Protein AF-A0A377UVD9-F1 (afdb_monomer_lite)

Sequence (196 aa):
MKTIKGPGIFLAQFIGPQAPFNTLAGIAQWAAGLGYKALQIPCNHPAIFDVERAAASQTYCDEVSGILAEHGLVISELSTHLEGQLVAVHPAYDAAFDAFAPAALHGDPQARQRWAVEKVRQAAVASGRLGLQAHATFSGRWHGPFFIRGRRTISRFWMRPLPSWPGAGGRCWTSSTSRGSMSAMRSTPAKTCTMA

pLDDT: mean 76.39, std 27.61, range [25.5, 98.31]

Radius of gyration: 23.47 Å; chains: 1; bounding box: 56×73×45 Å

InterPro domains:
  IPR036237 Xylose isomerase-like superfamily [SSF51658] (5-146)

Secondary structure (DSSP, 8-state):
-------EEEGGGT--SSTTTTSHHHHHHHHHHTT--EEEEETT-TTT--HHHHHH-HHHHHHHHHHHHTTT-EEEEEEEHHHHHTTT--GGGHHHHHTTS-GGGTT-HHHHHHHHHHHHHHHHHHHHHTT-S-EEE--------S---S---------PPPPP--------------------------------

Foldseek 3Di:
DCPDPFDEDELPVQADDDPPRQEQLRVLLVCLVVVGAEYAAECPRVSHPPLQCLLVDLVSLVVSQVSNVVSNHGYAAYEHALLLQLQDEDPVCLQVSQVSADPVCRPPSVVSNVVSVVSVVSRVSSCVSNVHQDYHYDNHDDDDDPDPPDDDDDDDDGDDDDDDDDDDDDDDDDDDDDDDDDDDDDDDDDDDDDDD

Organism: Klebsiella pneumoniae (NCBI:txid573)

Structure (mmCIF, N/CA/C/O backbone):
data_AF-A0A377UVD9-F1
#
_entry.id   AF-A0A377UVD9-F1
#
loop_
_atom_site.group_PDB
_atom_site.id
_atom_site.type_symbol
_atom_site.label_atom_id
_atom_site.label_alt_id
_atom_site.label_comp_id
_atom_site.label_asym_id
_atom_site.label_entity_id
_atom_site.label_seq_id
_atom_site.pdbx_PDB_ins_code
_atom_site.Cartn_x
_atom_site.Cartn_y
_atom_site.Cartn_z
_atom_site.occupancy
_atom_site.B_iso_or_equiv
_atom_site.auth_seq_id
_atom_site.auth_comp_id
_atom_site.auth_asym_id
_atom_site.auth_atom_id
_atom_site.pdbx_PDB_model_num
ATOM 1 N N . MET A 1 1 ? 2.810 16.922 26.633 1.00 41.03 1 MET A N 1
ATOM 2 C CA . MET A 1 1 ? 2.399 16.536 25.264 1.00 41.03 1 MET A CA 1
ATOM 3 C C . MET A 1 1 ? 2.330 15.019 25.191 1.00 41.03 1 MET A C 1
ATOM 5 O O . MET A 1 1 ? 3.339 14.381 25.456 1.00 41.03 1 MET A O 1
ATOM 9 N N . LYS A 1 2 ? 1.167 14.430 24.884 1.00 45.56 2 LYS A N 1
ATOM 10 C CA . LYS A 1 2 ? 1.080 13.004 24.532 1.00 45.56 2 LYS A CA 1
ATOM 11 C C . LYS A 1 2 ? 1.349 12.884 23.029 1.00 45.56 2 LYS A C 1
ATOM 13 O O . LYS A 1 2 ? 0.445 13.055 22.225 1.00 45.56 2 LYS A O 1
ATOM 18 N N . THR A 1 3 ? 2.610 12.689 22.652 1.00 67.44 3 THR A N 1
ATOM 19 C CA . THR A 1 3 ? 3.067 12.577 21.249 1.00 67.44 3 THR A CA 1
ATOM 20 C C . THR A 1 3 ? 2.796 11.203 20.628 1.00 67.44 3 THR A C 1
ATOM 22 O O . THR A 1 3 ? 2.967 11.031 19.425 1.00 67.44 3 THR A O 1
ATOM 25 N N . ILE A 1 4 ? 2.363 10.227 21.429 1.00 73.75 4 ILE A N 1
ATOM 26 C CA . ILE A 1 4 ? 2.060 8.864 20.988 1.00 73.75 4 ILE A CA 1
ATOM 27 C C . ILE A 1 4 ? 0.552 8.756 20.742 1.00 73.75 4 ILE A C 1
ATOM 29 O O . ILE A 1 4 ? -0.241 8.910 21.669 1.00 73.75 4 ILE A O 1
ATOM 33 N N . LYS A 1 5 ? 0.170 8.485 19.488 1.00 73.50 5 LYS A N 1
ATOM 34 C CA . LYS A 1 5 ? -1.229 8.344 19.034 1.00 73.50 5 LYS A CA 1
ATOM 35 C C . LYS A 1 5 ? -1.826 6.946 19.281 1.00 73.50 5 LYS A C 1
ATOM 37 O O . LYS A 1 5 ? -2.954 6.685 18.883 1.00 73.50 5 LYS A O 1
ATOM 42 N N . GLY A 1 6 ? -1.081 6.066 19.950 1.00 85.06 6 GLY A N 1
ATOM 43 C CA . GLY A 1 6 ? -1.444 4.671 20.205 1.00 85.06 6 GLY A CA 1
ATOM 44 C C . GLY A 1 6 ? -0.585 3.679 19.410 1.00 85.06 6 GLY A C 1
ATOM 45 O O . GLY A 1 6 ? 0.275 4.098 18.631 1.00 85.06 6 GLY A O 1
ATOM 46 N N . PRO A 1 7 ? -0.774 2.370 19.639 1.00 92.56 7 PRO A N 1
ATOM 47 C CA . PRO A 1 7 ? -0.039 1.322 18.940 1.00 92.56 7 PRO A CA 1
ATOM 48 C C . PRO A 1 7 ? -0.455 1.241 17.465 1.00 92.56 7 PRO A C 1
ATOM 50 O O . PRO A 1 7 ? -1.643 1.153 17.144 1.00 92.56 7 PRO A O 1
ATOM 53 N N . GLY A 1 8 ? 0.543 1.256 16.581 1.00 92.19 8 GLY A N 1
ATOM 54 C CA . GLY A 1 8 ? 0.390 1.013 15.149 1.00 92.19 8 GLY A CA 1
ATOM 55 C C . GLY A 1 8 ? 0.939 -0.358 14.752 1.00 92.19 8 GLY A C 1
ATOM 56 O O . GLY A 1 8 ? 1.842 -0.870 15.415 1.00 92.19 8 GLY A O 1
ATOM 57 N N . ILE A 1 9 ? 0.411 -0.938 13.676 1.00 95.25 9 ILE A N 1
ATOM 58 C CA . ILE A 1 9 ? 0.863 -2.226 13.130 1.00 95.25 9 ILE A CA 1
ATOM 59 C C . ILE A 1 9 ? 1.073 -2.142 11.619 1.00 95.25 9 ILE A C 1
ATOM 61 O O . ILE A 1 9 ? 0.300 -1.499 10.912 1.00 95.25 9 ILE A O 1
ATOM 65 N N . PHE A 1 10 ? 2.120 -2.803 11.122 1.00 95.44 10 PHE A N 1
ATOM 66 C CA . PHE A 1 10 ? 2.390 -2.925 9.693 1.00 95.44 10 PHE A CA 1
ATOM 67 C C . PHE A 1 10 ? 1.787 -4.210 9.130 1.00 95.44 10 PHE A C 1
ATOM 69 O O . PHE A 1 10 ? 2.172 -5.305 9.540 1.00 95.44 10 PHE A O 1
ATOM 76 N N . LEU A 1 11 ? 0.856 -4.078 8.182 1.00 95.38 11 LEU A N 1
ATOM 77 C CA . LEU A 1 11 ? 0.032 -5.205 7.742 1.00 95.38 11 LEU A CA 1
ATOM 78 C C . LEU A 1 11 ? 0.766 -6.227 6.871 1.00 95.38 11 LEU A C 1
ATOM 80 O O . LEU A 1 11 ? 0.368 -7.387 6.871 1.00 95.38 11 LEU A O 1
ATOM 84 N N . ALA A 1 12 ? 1.836 -5.851 6.160 1.00 92.81 12 ALA A N 1
ATOM 85 C CA . ALA A 1 12 ? 2.462 -6.744 5.173 1.00 92.81 12 ALA A CA 1
ATOM 86 C C . ALA A 1 12 ? 2.946 -8.082 5.756 1.00 92.81 12 ALA A C 1
ATOM 88 O O . ALA A 1 12 ? 2.986 -9.077 5.044 1.00 92.81 12 ALA A O 1
ATOM 89 N N . GLN A 1 13 ? 3.291 -8.120 7.046 1.00 92.62 13 GLN A N 1
ATOM 90 C CA . GLN A 1 13 ? 3.747 -9.341 7.722 1.00 92.62 13 GLN A CA 1
ATOM 91 C C . GLN A 1 13 ? 2.612 -10.328 8.023 1.00 92.62 13 GLN A C 1
ATOM 93 O O . GLN A 1 13 ? 2.878 -11.487 8.325 1.00 92.62 13 GLN A O 1
ATOM 98 N N . PHE A 1 14 ? 1.362 -9.865 7.971 1.00 95.06 14 PHE A N 1
ATOM 99 C CA . PHE A 1 14 ? 0.189 -10.635 8.373 1.00 95.06 14 PHE A CA 1
ATOM 100 C C . PHE A 1 14 ? -0.697 -11.020 7.196 1.00 95.06 14 PHE A C 1
ATOM 102 O O . PHE A 1 14 ? -1.471 -11.955 7.335 1.00 95.06 14 PHE A O 1
ATOM 109 N N . ILE A 1 15 ? -0.597 -10.329 6.055 1.00 95.75 15 ILE A N 1
ATOM 110 C CA . ILE A 1 15 ? -1.417 -10.611 4.871 1.00 95.75 15 ILE A CA 1
ATOM 111 C C . ILE A 1 15 ? -1.143 -12.033 4.372 1.00 95.75 15 ILE A C 1
ATOM 113 O O . ILE A 1 15 ? 0.000 -12.419 4.132 1.00 95.75 15 ILE A O 1
ATOM 117 N N . GLY A 1 16 ? -2.213 -12.800 4.177 1.00 94.38 16 GLY A N 1
ATOM 118 C CA . GLY A 1 16 ? -2.145 -14.189 3.741 1.00 94.38 16 GLY A CA 1
ATOM 119 C C . GLY A 1 16 ? -3.411 -14.630 3.005 1.00 94.38 16 GLY A C 1
ATOM 120 O O . GLY A 1 16 ? -4.378 -13.879 2.925 1.00 94.38 16 GLY A O 1
ATOM 121 N N . PRO A 1 17 ? -3.433 -15.853 2.450 1.00 93.69 17 PRO A N 1
ATOM 122 C CA . PRO A 1 17 ? -4.559 -16.331 1.644 1.00 93.69 17 PRO A CA 1
ATOM 123 C C . PRO A 1 17 ? -5.795 -16.724 2.470 1.00 93.69 17 PRO A C 1
ATOM 125 O O . PRO A 1 17 ? -6.889 -16.827 1.920 1.00 93.69 17 PRO A O 1
ATOM 128 N N . GLN A 1 18 ? -5.638 -16.953 3.776 1.00 94.81 18 GLN A N 1
ATOM 129 C CA . GLN A 1 18 ? -6.698 -17.444 4.659 1.00 94.81 18 GLN A CA 1
ATOM 130 C C . GLN A 1 18 ? -7.322 -16.317 5.481 1.00 94.81 18 GLN A C 1
ATOM 132 O O . GLN A 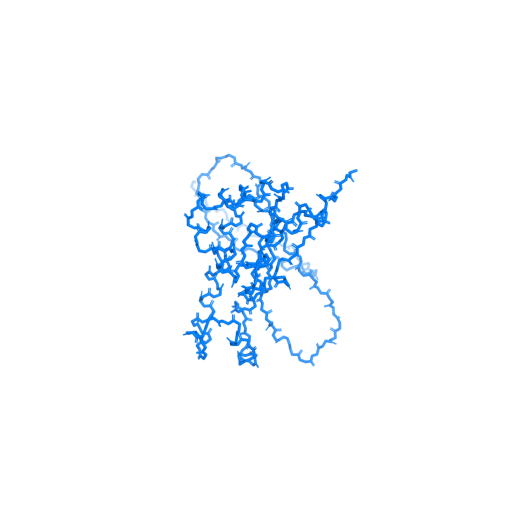1 18 ? -6.635 -15.376 5.877 1.00 94.81 18 GLN A O 1
ATOM 137 N N . ALA A 1 19 ? -8.613 -16.442 5.788 1.00 94.00 19 ALA A N 1
ATOM 138 C CA . ALA A 1 19 ? -9.284 -15.546 6.724 1.00 94.00 19 ALA A CA 1
ATOM 139 C C . ALA A 1 19 ? -8.663 -15.645 8.137 1.00 94.00 19 ALA A C 1
ATOM 141 O O . ALA A 1 19 ? -8.240 -16.731 8.537 1.00 94.00 19 ALA A O 1
ATOM 142 N N . PRO A 1 20 ? -8.606 -14.543 8.909 1.00 95.19 20 PRO A N 1
ATOM 143 C CA . PRO A 1 20 ? -9.078 -13.194 8.571 1.00 95.19 20 PRO A CA 1
ATOM 144 C C . PRO A 1 20 ? -8.068 -12.358 7.755 1.00 95.19 20 PRO A C 1
ATOM 146 O O . PRO A 1 20 ? -8.322 -11.192 7.472 1.00 95.19 20 PRO A O 1
ATOM 149 N N . PHE A 1 21 ? -6.930 -12.932 7.364 1.00 96.69 21 PHE A N 1
ATOM 150 C CA . PHE A 1 21 ? -5.769 -12.225 6.815 1.00 96.69 21 PHE A CA 1
ATOM 151 C C . PHE A 1 21 ? -5.802 -11.937 5.305 1.00 96.69 21 PHE A C 1
ATOM 153 O O . PHE A 1 21 ? -4.839 -11.417 4.740 1.00 96.69 21 PHE A O 1
ATOM 160 N N . ASN A 1 22 ? -6.902 -12.273 4.644 1.00 95.81 22 ASN A N 1
ATOM 161 C CA . ASN A 1 22 ? -7.085 -12.159 3.199 1.00 95.81 22 ASN A CA 1
ATOM 162 C C . ASN A 1 22 ? -7.984 -10.986 2.779 1.00 95.81 22 ASN A C 1
ATOM 164 O O . ASN A 1 22 ? -8.182 -10.769 1.587 1.00 95.81 22 ASN A O 1
ATOM 168 N N . THR A 1 23 ? -8.533 -10.233 3.736 1.00 96.81 23 THR A N 1
ATOM 169 C CA . THR A 1 23 ? -9.383 -9.060 3.484 1.00 96.81 23 THR A CA 1
ATOM 170 C C . THR A 1 23 ? -9.015 -7.914 4.422 1.00 96.81 23 THR A C 1
ATOM 172 O O . THR A 1 23 ? -8.528 -8.142 5.532 1.00 96.81 23 THR A O 1
ATOM 175 N N . LEU A 1 24 ? -9.274 -6.671 4.000 1.00 96.81 24 LEU A N 1
ATOM 176 C CA . LEU A 1 24 ? -9.028 -5.498 4.842 1.00 96.81 24 LEU A CA 1
ATOM 177 C C . LEU A 1 24 ? -9.874 -5.531 6.122 1.00 96.81 24 LEU A C 1
ATOM 179 O O . LEU A 1 24 ? -9.336 -5.322 7.205 1.00 96.81 24 LEU A O 1
ATOM 183 N N . ALA A 1 25 ? -11.170 -5.832 6.002 1.00 96.62 25 ALA A N 1
ATOM 184 C CA . ALA A 1 25 ? -12.085 -5.901 7.140 1.00 96.62 25 ALA A CA 1
ATOM 185 C C . ALA A 1 25 ? -11.673 -6.989 8.147 1.00 96.62 25 ALA A C 1
ATOM 187 O O . ALA A 1 25 ? -11.622 -6.730 9.346 1.00 96.62 25 ALA A O 1
ATOM 188 N N . GLY A 1 26 ? -11.289 -8.182 7.673 1.00 97.00 26 GLY A N 1
ATOM 189 C CA . GLY A 1 26 ? -10.828 -9.260 8.550 1.00 97.00 26 GLY A CA 1
ATOM 190 C C . GLY A 1 26 ? -9.566 -8.884 9.331 1.00 97.00 26 GLY A C 1
ATOM 191 O O . GLY A 1 26 ? -9.520 -9.038 10.554 1.00 97.00 26 GLY A O 1
ATOM 192 N N . ILE A 1 27 ? -8.557 -8.325 8.653 1.00 96.88 27 ILE A N 1
ATOM 193 C CA . ILE A 1 27 ? -7.333 -7.853 9.314 1.00 96.88 27 ILE A CA 1
ATOM 194 C C . ILE A 1 27 ? -7.630 -6.700 10.276 1.00 96.88 27 ILE A C 1
ATOM 196 O O . ILE A 1 27 ? -7.048 -6.652 11.359 1.00 96.88 27 ILE A O 1
ATOM 200 N N . ALA A 1 28 ? -8.528 -5.783 9.913 1.00 96.94 28 ALA A N 1
ATOM 201 C CA . ALA A 1 28 ? -8.922 -4.668 10.764 1.00 96.94 28 ALA A CA 1
ATOM 202 C C . ALA A 1 28 ? -9.597 -5.162 12.051 1.00 96.94 28 ALA A C 1
ATOM 204 O O . ALA A 1 28 ? -9.193 -4.767 13.145 1.00 96.94 28 ALA A O 1
ATOM 205 N N . GLN A 1 29 ? -10.543 -6.096 11.946 1.00 97.12 29 GLN A N 1
ATOM 206 C CA . GLN A 1 29 ? -11.176 -6.721 13.104 1.00 97.12 29 GLN A CA 1
ATOM 207 C C . GLN A 1 29 ? -10.142 -7.399 14.016 1.00 97.12 29 GLN A C 1
ATOM 209 O O . GLN A 1 29 ? -10.158 -7.200 15.232 1.00 97.12 29 GLN A O 1
ATOM 214 N N . TRP A 1 30 ? -9.220 -8.171 13.435 1.00 97.50 30 TRP A N 1
ATOM 215 C CA . TRP A 1 30 ? -8.144 -8.826 14.179 1.00 97.50 30 TRP A CA 1
ATOM 216 C C . TRP A 1 30 ? -7.238 -7.812 14.896 1.00 97.50 30 TRP A C 1
ATOM 218 O O . TRP A 1 30 ? -6.999 -7.935 16.098 1.00 97.50 30 TRP A O 1
ATOM 228 N N . ALA A 1 31 ? -6.779 -6.773 14.194 1.00 96.88 31 ALA A N 1
ATOM 229 C CA . ALA A 1 31 ? -5.901 -5.751 14.756 1.00 96.88 31 ALA A CA 1
ATOM 230 C C . ALA A 1 31 ? -6.590 -4.960 15.882 1.00 96.88 31 ALA A C 1
ATOM 232 O O . ALA A 1 31 ? -5.980 -4.698 16.923 1.00 96.88 31 ALA A O 1
ATOM 233 N N . ALA A 1 32 ? -7.870 -4.624 15.715 1.00 96.31 32 ALA A N 1
ATOM 234 C CA . ALA A 1 32 ? -8.662 -3.968 16.750 1.00 96.31 32 ALA A CA 1
ATOM 235 C C . ALA A 1 32 ? -8.829 -4.857 17.993 1.00 96.31 32 ALA A C 1
ATOM 237 O O . ALA A 1 32 ? -8.690 -4.363 19.113 1.00 96.31 32 ALA A O 1
ATOM 238 N N . GLY A 1 33 ? -9.036 -6.167 17.809 1.00 96.12 33 GLY A N 1
ATOM 239 C CA . GLY A 1 33 ? -9.104 -7.147 18.900 1.00 96.12 33 GLY A CA 1
ATOM 240 C C . GLY A 1 33 ? -7.819 -7.238 19.733 1.00 96.12 33 GLY A C 1
ATOM 241 O O . GLY A 1 33 ? -7.879 -7.522 20.926 1.00 96.12 33 GLY A O 1
ATOM 242 N N . LEU A 1 34 ? -6.665 -6.926 19.135 1.00 95.81 34 LEU A N 1
ATOM 243 C CA . LEU A 1 34 ? -5.370 -6.839 19.823 1.00 95.81 34 LEU A CA 1
ATOM 244 C C . LEU A 1 34 ? -5.091 -5.462 20.454 1.00 95.81 34 LEU A C 1
ATOM 246 O O . LEU A 1 34 ? -4.060 -5.272 21.097 1.00 95.81 34 LEU A O 1
ATOM 250 N N . GLY A 1 35 ? -5.991 -4.489 20.283 1.00 95.25 35 GLY A N 1
ATOM 251 C CA . GLY A 1 35 ? -5.864 -3.146 20.849 1.00 95.25 35 GLY A CA 1
ATOM 252 C C . GLY A 1 35 ? -5.072 -2.154 19.993 1.00 95.25 35 GLY A C 1
ATOM 253 O O . GLY A 1 35 ? -4.760 -1.061 20.480 1.00 95.25 35 GLY A O 1
ATOM 254 N N . TYR A 1 36 ? -4.769 -2.484 18.730 1.00 96.75 36 TYR A N 1
ATOM 255 C CA . TYR A 1 36 ? -4.171 -1.525 17.798 1.00 96.75 36 TYR A CA 1
ATOM 256 C C . TYR A 1 36 ? -5.107 -0.340 17.536 1.00 96.75 36 TYR A C 1
ATOM 258 O O . TYR A 1 36 ? -6.328 -0.443 17.656 1.00 96.75 36 TYR A O 1
ATOM 266 N N . LYS A 1 37 ? -4.518 0.817 17.215 1.00 95.56 37 LYS A N 1
ATOM 267 C CA . LYS A 1 37 ? -5.247 2.056 16.896 1.00 95.56 37 LYS A CA 1
ATOM 268 C C . LYS A 1 37 ? -4.980 2.562 15.490 1.00 95.56 37 LYS A C 1
ATOM 270 O O . LYS A 1 37 ? -5.798 3.309 14.963 1.00 95.56 37 LYS A O 1
ATOM 275 N N . ALA A 1 38 ? -3.873 2.153 14.876 1.00 95.44 38 ALA A N 1
ATOM 276 C CA . ALA A 1 38 ? -3.558 2.548 13.515 1.00 95.44 38 ALA A CA 1
ATOM 277 C C . ALA A 1 38 ? -2.918 1.423 12.699 1.00 95.44 38 ALA A C 1
ATOM 279 O O . ALA A 1 38 ? -2.193 0.588 13.242 1.00 95.44 38 ALA A O 1
ATOM 280 N N . LEU A 1 39 ? -3.165 1.430 11.391 1.00 96.44 39 LEU A N 1
ATOM 281 C CA . LEU A 1 39 ? -2.616 0.463 10.446 1.00 96.44 39 LEU A CA 1
ATOM 282 C C . LEU A 1 39 ? -1.704 1.167 9.433 1.00 96.44 39 LEU A C 1
ATOM 284 O O . LEU A 1 39 ? -2.108 2.149 8.809 1.00 96.44 39 LEU A O 1
ATOM 288 N N . GLN A 1 40 ? -0.499 0.632 9.238 1.00 96.44 40 GLN A N 1
ATOM 289 C CA . GLN A 1 40 ? 0.345 0.938 8.085 1.00 96.44 40 GLN A CA 1
ATOM 290 C C . GLN A 1 40 ? 0.010 -0.061 6.972 1.00 96.44 40 GLN A C 1
ATOM 292 O O . GLN A 1 40 ? 0.183 -1.272 7.148 1.00 96.44 40 GLN A O 1
ATOM 297 N N . ILE A 1 41 ? -0.481 0.447 5.839 1.00 97.12 41 ILE A N 1
ATOM 298 C CA . ILE A 1 41 ? -1.038 -0.372 4.753 1.00 97.12 41 ILE A CA 1
ATOM 299 C C . ILE A 1 41 ? -0.050 -0.449 3.579 1.00 97.12 41 ILE A C 1
ATOM 301 O O . ILE A 1 41 ? 0.337 0.592 3.040 1.00 97.12 41 ILE A O 1
ATOM 305 N N . PRO A 1 42 ? 0.354 -1.657 3.151 1.00 96.69 42 PRO A N 1
ATOM 306 C CA . PRO A 1 42 ? 1.237 -1.824 2.007 1.00 96.69 42 PRO A CA 1
ATOM 307 C C . PRO A 1 42 ? 0.503 -1.696 0.665 1.00 96.69 42 PRO A C 1
ATOM 309 O O . PRO A 1 42 ? -0.617 -2.175 0.507 1.00 96.69 42 PRO A O 1
ATOM 312 N N . CYS A 1 43 ? 1.154 -1.071 -0.318 1.00 95.88 43 CYS A N 1
ATOM 313 C CA . CYS A 1 43 ? 0.578 -0.793 -1.641 1.00 95.88 43 CYS A CA 1
ATOM 314 C C . CYS A 1 43 ? 0.799 -1.904 -2.688 1.00 95.88 43 CYS A C 1
ATOM 316 O O . CYS A 1 43 ? 0.340 -1.760 -3.821 1.00 95.88 43 CYS A O 1
ATOM 318 N N . ASN A 1 44 ? 1.443 -3.015 -2.314 1.00 93.00 44 ASN A N 1
ATOM 319 C CA . ASN A 1 44 ? 1.728 -4.158 -3.192 1.00 93.00 44 ASN A CA 1
ATOM 320 C C . ASN A 1 44 ? 0.673 -5.283 -3.109 1.00 93.00 44 ASN A C 1
ATOM 322 O O . ASN A 1 44 ? 0.828 -6.312 -3.764 1.00 93.00 44 ASN A O 1
ATOM 326 N N . HIS A 1 45 ? -0.383 -5.120 -2.302 1.00 94.19 45 HIS A N 1
ATOM 327 C CA . HIS A 1 45 ? -1.433 -6.126 -2.103 1.00 94.19 45 HIS A CA 1
ATOM 328 C C . HIS A 1 45 ? -2.803 -5.595 -2.559 1.00 94.19 45 HIS A C 1
ATOM 330 O O . HIS A 1 45 ? -3.589 -5.162 -1.715 1.00 94.19 45 HIS A O 1
ATOM 336 N N . PRO A 1 46 ? -3.140 -5.664 -3.863 1.00 93.06 46 PRO A N 1
ATOM 337 C CA . PRO A 1 46 ? -4.370 -5.069 -4.403 1.00 93.06 46 PRO A CA 1
ATOM 338 C C . PRO A 1 46 ? -5.658 -5.669 -3.820 1.00 93.06 46 PRO A C 1
ATOM 340 O O . PRO A 1 46 ? -6.672 -4.985 -3.744 1.00 93.06 46 PRO A O 1
ATOM 343 N N . ALA A 1 47 ? -5.617 -6.920 -3.347 1.00 92.69 47 ALA A N 1
ATOM 344 C CA . ALA A 1 47 ? -6.745 -7.550 -2.653 1.00 92.69 47 ALA A CA 1
ATOM 345 C C . ALA A 1 47 ? -7.052 -6.916 -1.280 1.00 92.69 47 ALA A C 1
ATOM 347 O O . ALA A 1 47 ? -8.173 -7.025 -0.790 1.00 92.69 47 ALA A O 1
ATOM 348 N N . ILE A 1 48 ? -6.063 -6.266 -0.655 1.00 96.25 48 ILE A N 1
ATOM 349 C CA . ILE A 1 48 ? -6.211 -5.572 0.631 1.00 96.25 48 ILE A CA 1
ATOM 350 C C . ILE A 1 48 ? -6.384 -4.069 0.414 1.00 96.25 48 ILE A C 1
ATOM 352 O O . ILE A 1 48 ? -7.255 -3.454 1.025 1.00 96.25 48 ILE A O 1
ATOM 356 N N . PHE A 1 49 ? -5.555 -3.479 -0.446 1.00 97.25 49 PHE A N 1
ATOM 357 C CA . PHE A 1 49 ? -5.586 -2.061 -0.769 1.00 97.25 49 PHE A CA 1
ATOM 358 C C . PHE A 1 49 ? -5.119 -1.832 -2.207 1.00 97.25 49 PHE A C 1
ATOM 360 O O . PHE A 1 49 ? -3.956 -2.052 -2.551 1.00 97.25 49 PHE A O 1
ATOM 367 N N . ASP A 1 50 ? -6.034 -1.362 -3.047 1.00 97.50 50 ASP A N 1
ATOM 368 C CA . ASP A 1 50 ? -5.770 -1.027 -4.438 1.00 97.50 50 ASP A CA 1
ATOM 369 C C . ASP A 1 50 ? -5.297 0.428 -4.542 1.00 97.50 50 ASP A C 1
ATOM 371 O O . ASP A 1 50 ? -6.080 1.380 -4.509 1.00 97.50 50 ASP A O 1
ATOM 375 N N . VAL A 1 51 ? -3.980 0.599 -4.665 1.00 97.38 51 VAL A N 1
ATOM 376 C CA . VAL A 1 51 ? -3.350 1.920 -4.759 1.00 97.38 51 VAL A CA 1
ATOM 377 C C . VAL A 1 51 ? -3.716 2.674 -6.043 1.00 97.38 51 VAL A C 1
ATOM 379 O O . VAL A 1 51 ? -3.778 3.903 -6.022 1.00 97.38 51 VAL A O 1
ATOM 382 N N . GLU A 1 52 ? -3.996 1.972 -7.145 1.00 97.25 52 GLU A N 1
ATOM 383 C CA . GLU A 1 52 ? -4.403 2.603 -8.406 1.00 97.25 52 GLU A CA 1
ATOM 384 C C . GLU A 1 52 ? -5.799 3.197 -8.256 1.00 97.25 52 GLU A C 1
ATOM 386 O O . GLU A 1 52 ? -6.022 4.381 -8.534 1.00 97.25 52 GLU A O 1
ATOM 391 N N . ARG A 1 53 ? -6.728 2.398 -7.719 1.00 98.06 53 ARG A N 1
ATOM 392 C CA . ARG A 1 53 ? -8.088 2.852 -7.429 1.00 98.06 53 ARG A CA 1
ATOM 393 C C . ARG A 1 53 ? -8.092 3.972 -6.390 1.00 98.06 53 ARG A C 1
ATOM 395 O O . ARG A 1 53 ? -8.823 4.945 -6.566 1.00 98.06 53 ARG A O 1
ATOM 402 N N . ALA A 1 54 ? -7.243 3.891 -5.364 1.00 97.81 54 ALA A N 1
ATOM 403 C CA . ALA A 1 54 ? -7.082 4.955 -4.373 1.00 97.81 54 ALA A CA 1
ATOM 404 C C . ALA A 1 54 ? -6.548 6.253 -4.980 1.00 97.81 54 ALA A C 1
ATOM 406 O O . ALA A 1 54 ? -7.035 7.329 -4.648 1.00 97.81 54 ALA A O 1
ATOM 407 N N . ALA A 1 55 ? -5.594 6.188 -5.909 1.00 97.75 55 ALA A N 1
ATOM 408 C CA . ALA A 1 55 ? -5.103 7.380 -6.594 1.00 97.75 55 ALA A CA 1
ATOM 409 C C . ALA A 1 55 ? -6.186 8.032 -7.479 1.00 97.75 55 ALA A C 1
ATOM 411 O O . ALA A 1 55 ? -6.237 9.263 -7.598 1.00 97.75 55 ALA A O 1
ATOM 412 N N . ALA A 1 56 ? -7.074 7.229 -8.069 1.00 98.06 56 ALA A N 1
ATOM 413 C CA . ALA A 1 56 ? -8.118 7.693 -8.980 1.00 98.06 56 ALA A CA 1
ATOM 414 C C . ALA A 1 56 ? -9.411 8.160 -8.280 1.00 98.06 56 ALA A C 1
ATOM 416 O O . ALA A 1 56 ? -10.066 9.076 -8.777 1.00 98.06 56 ALA A O 1
ATOM 417 N N . SER A 1 57 ? -9.778 7.580 -7.132 1.00 98.31 57 SER A N 1
ATOM 418 C CA . SER A 1 57 ? -11.109 7.738 -6.530 1.00 98.31 57 SER A CA 1
ATOM 419 C C . SER A 1 57 ? -11.061 8.154 -5.059 1.00 98.31 57 SER A C 1
ATOM 421 O O . SER A 1 57 ? -10.568 7.414 -4.211 1.00 98.31 57 SER A O 1
ATOM 423 N N . GLN A 1 58 ? -11.654 9.314 -4.743 1.00 97.94 58 GLN A N 1
ATOM 424 C CA . GLN A 1 58 ? -11.875 9.726 -3.351 1.00 97.94 58 GLN A CA 1
ATOM 425 C C . GLN A 1 58 ? -12.845 8.777 -2.640 1.00 97.94 58 GLN A C 1
ATOM 427 O O . GLN A 1 58 ? -12.589 8.384 -1.511 1.00 97.94 58 GLN A O 1
ATOM 432 N N . THR A 1 59 ? -13.899 8.331 -3.330 1.00 98.31 59 THR A N 1
ATOM 433 C CA . THR A 1 59 ? -14.890 7.405 -2.772 1.00 98.31 59 THR A CA 1
ATOM 434 C C . THR A 1 59 ? -14.245 6.115 -2.275 1.00 98.31 59 THR A C 1
ATOM 436 O O . THR A 1 59 ? -14.576 5.655 -1.193 1.00 98.31 59 THR A O 1
ATOM 439 N N . TYR A 1 60 ? -13.270 5.564 -3.005 1.00 98.31 60 TYR A N 1
ATOM 440 C CA . TYR A 1 60 ? -12.550 4.376 -2.538 1.00 98.31 60 TYR A CA 1
ATOM 441 C C . TYR A 1 60 ? -11.720 4.650 -1.274 1.00 98.31 60 TYR A C 1
ATOM 443 O O . TYR A 1 60 ? -11.690 3.830 -0.361 1.00 98.31 60 TYR A O 1
ATOM 451 N N . CYS A 1 61 ? -11.068 5.811 -1.189 1.00 98.25 61 CYS A N 1
ATOM 452 C CA . CYS A 1 61 ? -10.356 6.230 0.019 1.00 98.25 61 CYS A CA 1
ATOM 453 C C . CYS A 1 61 ? -11.301 6.374 1.226 1.00 98.25 61 CYS A C 1
ATOM 455 O O . CYS A 1 61 ? -10.939 5.981 2.340 1.00 98.25 61 CYS A O 1
ATOM 457 N N . ASP A 1 62 ? -12.509 6.891 1.000 1.00 98.12 62 ASP A N 1
ATOM 458 C CA . ASP A 1 62 ? -13.533 7.058 2.031 1.00 98.12 62 ASP A CA 1
ATOM 459 C C . ASP A 1 62 ? -14.114 5.699 2.463 1.00 98.12 62 ASP A C 1
ATOM 461 O O . ASP A 1 62 ? -14.251 5.455 3.659 1.00 98.12 62 ASP A O 1
ATOM 465 N N . GLU A 1 63 ? -14.363 4.779 1.521 1.00 98.00 63 GLU A N 1
ATOM 466 C CA . GLU A 1 63 ? -14.771 3.387 1.784 1.00 98.00 63 GLU A CA 1
ATOM 467 C C . GLU A 1 63 ? -13.737 2.660 2.656 1.00 98.00 63 GLU A C 1
ATOM 469 O O . GLU A 1 63 ? -14.078 2.090 3.692 1.00 98.00 63 GLU A O 1
ATOM 474 N N . VAL A 1 64 ? -12.454 2.720 2.277 1.00 97.81 64 VAL A N 1
ATOM 475 C CA . VAL A 1 64 ? -11.351 2.110 3.037 1.00 97.81 64 VAL A CA 1
ATOM 476 C C . VAL A 1 64 ? -11.277 2.694 4.447 1.00 97.81 64 VAL A C 1
ATOM 478 O O . VAL A 1 64 ? -11.147 1.953 5.421 1.00 97.81 64 VAL A O 1
ATOM 481 N N . SER A 1 65 ? -11.376 4.018 4.571 1.00 97.56 65 SER A N 1
ATOM 482 C CA . SER A 1 65 ? -11.360 4.688 5.874 1.00 97.56 65 SER A CA 1
ATOM 483 C C . SER A 1 65 ? -12.581 4.312 6.718 1.00 97.56 65 SER A C 1
ATOM 485 O O . SER A 1 65 ? -12.442 4.122 7.924 1.00 97.56 65 SER A O 1
ATOM 487 N N . GLY A 1 66 ? -13.748 4.147 6.091 1.00 97.81 66 GLY A N 1
ATOM 488 C CA . GLY A 1 66 ? -14.987 3.697 6.723 1.00 97.81 66 GLY A CA 1
ATOM 489 C C . GLY A 1 66 ? -14.865 2.297 7.322 1.00 97.81 66 GLY A C 1
ATOM 490 O O . GLY A 1 66 ? -15.133 2.127 8.508 1.00 97.81 66 GLY A O 1
ATOM 491 N N . ILE A 1 67 ? -14.344 1.333 6.552 1.00 97.38 67 ILE A N 1
ATOM 492 C CA . ILE A 1 67 ? -14.094 -0.045 7.019 1.00 97.38 67 ILE A CA 1
ATOM 493 C C . ILE A 1 67 ? -13.215 -0.051 8.279 1.00 97.38 67 ILE A C 1
ATOM 495 O O . ILE A 1 67 ? -13.454 -0.804 9.219 1.00 97.38 67 ILE A O 1
ATOM 499 N N . LEU A 1 68 ? -12.181 0.791 8.327 1.00 97.44 68 LEU A N 1
ATOM 500 C CA . LEU A 1 68 ? -11.310 0.876 9.502 1.00 97.44 68 LEU A CA 1
ATOM 501 C C . LEU A 1 68 ? -11.986 1.592 10.677 1.00 97.44 68 LEU A C 1
ATOM 503 O O . LEU A 1 68 ? -11.823 1.175 11.828 1.00 97.44 68 LEU A O 1
ATOM 507 N N . ALA A 1 69 ? -12.769 2.633 10.396 1.00 97.12 69 ALA A N 1
ATOM 508 C CA . ALA A 1 69 ? -13.492 3.395 11.405 1.00 97.12 69 ALA A CA 1
ATOM 509 C C . ALA A 1 69 ? -14.538 2.545 12.147 1.00 97.12 69 ALA A C 1
ATOM 511 O O . ALA A 1 69 ? -14.691 2.719 13.356 1.00 97.12 69 ALA A O 1
ATOM 512 N N . GLU A 1 70 ? -15.179 1.579 11.477 1.00 97.06 70 GLU A N 1
ATOM 513 C CA . GLU A 1 70 ? -16.086 0.596 12.103 1.00 97.06 70 GLU A CA 1
ATOM 514 C C . GLU A 1 70 ? -15.413 -0.199 13.235 1.00 97.06 70 GLU A C 1
ATOM 516 O O . GLU A 1 70 ? -16.063 -0.610 14.196 1.00 97.06 70 GLU A O 1
ATOM 521 N N . HIS A 1 71 ? -14.090 -0.355 13.171 1.00 96.31 71 HIS A N 1
ATOM 522 C CA . HIS A 1 71 ? -13.280 -1.032 14.182 1.00 96.31 71 HIS A CA 1
ATOM 523 C C . HIS A 1 71 ? -12.492 -0.065 15.086 1.00 96.31 71 HIS A C 1
ATOM 525 O O . HIS A 1 71 ? -11.652 -0.495 15.879 1.00 96.31 71 HIS A O 1
ATOM 531 N N . GLY A 1 72 ? -12.739 1.247 14.986 1.00 95.38 72 GLY A N 1
ATOM 532 C CA . GLY A 1 72 ? -12.013 2.275 15.738 1.00 95.38 72 GLY A CA 1
ATOM 533 C C . GLY A 1 72 ? -10.533 2.390 15.354 1.00 95.38 72 GLY A C 1
ATOM 534 O O . GLY A 1 72 ? -9.710 2.787 16.185 1.00 95.38 72 GLY A O 1
ATOM 535 N N . LEU A 1 73 ? -10.196 2.011 14.120 1.00 97.00 73 LEU A N 1
ATOM 536 C CA . LEU A 1 73 ? -8.857 2.066 13.545 1.00 97.00 73 LEU A CA 1
ATOM 537 C C . LEU A 1 73 ? -8.735 3.234 12.564 1.00 97.00 73 LEU A C 1
ATOM 539 O O . LEU A 1 73 ? -9.700 3.644 11.925 1.00 97.00 73 LEU A O 1
ATOM 543 N N . VAL A 1 74 ? -7.514 3.741 12.412 1.00 96.38 74 VAL A N 1
ATOM 544 C CA . VAL A 1 74 ? -7.167 4.736 11.388 1.00 96.38 74 VAL A CA 1
ATOM 545 C C . VAL A 1 74 ? -5.988 4.261 10.546 1.00 96.38 74 VAL A C 1
ATOM 547 O O . VAL A 1 74 ? -5.209 3.406 10.965 1.00 96.38 74 VAL A O 1
ATOM 550 N N . ILE A 1 75 ? -5.804 4.844 9.367 1.00 96.88 75 ILE A N 1
ATOM 551 C CA . ILE A 1 75 ? -4.582 4.630 8.585 1.00 96.88 75 ILE A CA 1
ATOM 552 C C . ILE A 1 75 ? -3.487 5.527 9.166 1.00 96.88 75 ILE A C 1
ATOM 554 O O . ILE A 1 75 ? -3.678 6.738 9.286 1.00 96.88 75 ILE A O 1
ATOM 558 N N . SER A 1 76 ? -2.341 4.956 9.544 1.00 95.19 76 SER A N 1
ATOM 559 C CA . SER A 1 76 ? -1.183 5.759 9.958 1.00 95.19 76 SER A CA 1
ATOM 560 C C . SER A 1 76 ? -0.432 6.306 8.751 1.00 95.19 76 SER A C 1
ATOM 562 O O . SER A 1 76 ? -0.131 7.496 8.694 1.00 95.19 76 SER A O 1
ATOM 564 N N . GLU A 1 77 ? -0.121 5.425 7.801 1.00 95.06 77 GLU A N 1
ATOM 565 C CA . GLU A 1 77 ? 0.623 5.723 6.580 1.00 95.06 77 GLU A CA 1
ATOM 566 C C . GLU A 1 77 ? 0.440 4.603 5.547 1.00 95.06 77 GLU A C 1
ATOM 568 O O . GLU A 1 77 ? 0.106 3.464 5.888 1.00 95.06 77 GLU A O 1
ATOM 573 N N . LEU A 1 78 ? 0.681 4.932 4.279 1.00 97.19 78 LEU A N 1
ATOM 574 C CA . LEU A 1 78 ? 0.848 3.939 3.220 1.00 97.19 78 LEU A CA 1
ATOM 575 C C . LEU A 1 78 ? 2.330 3.574 3.091 1.00 97.19 78 LEU A C 1
ATOM 577 O O . LEU A 1 78 ? 3.197 4.386 3.432 1.00 97.19 78 LEU A O 1
ATOM 581 N N . SER A 1 79 ? 2.624 2.381 2.572 1.00 96.25 79 SER A N 1
ATOM 582 C CA . SER A 1 79 ? 4.003 1.966 2.314 1.00 96.25 79 SER A CA 1
ATOM 583 C C . SER A 1 79 ? 4.213 1.360 0.929 1.00 96.25 79 SER A C 1
ATOM 585 O O . SER A 1 79 ? 3.531 0.400 0.565 1.00 96.25 79 SER A O 1
ATOM 587 N N . THR A 1 80 ? 5.236 1.837 0.222 1.00 95.88 80 THR A N 1
ATOM 588 C CA . THR A 1 80 ? 5.731 1.292 -1.053 1.00 95.88 80 THR A CA 1
ATOM 589 C C . THR A 1 80 ? 7.158 0.764 -0.894 1.00 95.88 80 THR A C 1
ATOM 591 O O . THR A 1 80 ? 8.095 1.246 -1.534 1.00 95.88 80 THR A O 1
ATOM 594 N N . HIS A 1 81 ? 7.382 -0.157 0.046 1.00 93.25 81 HIS A N 1
ATOM 595 C CA . HIS A 1 81 ? 8.734 -0.648 0.335 1.00 93.25 81 HIS A CA 1
ATOM 596 C C . HIS A 1 81 ? 9.358 -1.372 -0.863 1.00 93.25 81 HIS A C 1
ATOM 598 O O . HIS A 1 81 ? 10.508 -1.090 -1.193 1.00 93.25 81 HIS A O 1
ATOM 604 N N . LEU A 1 82 ? 8.611 -2.262 -1.524 1.00 91.69 82 LEU A N 1
ATOM 605 C CA . LEU A 1 82 ? 9.117 -3.025 -2.668 1.00 91.69 82 LEU A CA 1
ATOM 606 C C . LEU A 1 82 ? 9.175 -2.161 -3.927 1.00 91.69 82 LEU A C 1
ATOM 608 O O . LEU A 1 82 ? 10.192 -2.130 -4.611 1.00 91.69 82 LEU A O 1
ATOM 612 N N . GLU A 1 83 ? 8.126 -1.394 -4.208 1.00 94.19 83 GLU A N 1
ATOM 613 C CA . GLU A 1 83 ? 8.052 -0.545 -5.396 1.00 94.19 83 GLU A CA 1
ATOM 614 C C . GLU A 1 83 ? 9.086 0.572 -5.333 1.00 94.19 83 GLU A C 1
ATOM 616 O O . GLU A 1 83 ? 9.789 0.825 -6.306 1.00 94.19 83 GLU A O 1
ATOM 621 N N . GLY A 1 84 ? 9.263 1.192 -4.166 1.00 92.88 84 GLY A N 1
ATOM 622 C CA . GLY A 1 84 ? 10.297 2.197 -3.971 1.00 92.88 84 GLY A CA 1
ATOM 623 C C . GLY A 1 84 ? 11.700 1.649 -4.248 1.00 92.88 84 GLY A C 1
ATOM 624 O O . GLY A 1 84 ? 12.510 2.315 -4.900 1.00 92.88 84 GLY A O 1
ATOM 625 N N . GLN A 1 85 ? 11.992 0.417 -3.807 1.00 92.44 85 GLN A N 1
ATOM 626 C CA . GLN A 1 85 ? 13.292 -0.210 -4.055 1.00 92.44 85 GLN A CA 1
ATOM 627 C C . GLN A 1 85 ? 13.621 -0.325 -5.547 1.00 92.44 85 GLN A C 1
ATOM 629 O O . GLN A 1 85 ? 14.796 -0.315 -5.916 1.00 92.44 85 GLN A O 1
ATOM 634 N N . LEU A 1 86 ? 12.593 -0.389 -6.393 1.00 92.44 86 LEU A N 1
ATOM 635 C CA . LEU A 1 86 ? 12.701 -0.565 -7.833 1.00 92.44 86 LEU A CA 1
ATOM 636 C C . LEU A 1 86 ? 12.876 0.749 -8.612 1.00 92.44 86 LEU A C 1
ATOM 638 O O . LEU A 1 86 ? 13.128 0.713 -9.816 1.00 92.44 86 LEU A O 1
ATOM 642 N N . VAL A 1 87 ? 12.820 1.907 -7.941 1.00 92.38 87 VAL A N 1
ATOM 643 C CA . VAL A 1 87 ? 12.967 3.229 -8.577 1.00 92.38 87 VAL A CA 1
ATOM 644 C C . VAL A 1 87 ? 14.402 3.503 -9.038 1.00 92.38 87 VAL A C 1
ATOM 646 O O . VAL A 1 87 ? 14.608 4.100 -10.095 1.00 92.38 87 VAL A O 1
ATOM 649 N N . ALA A 1 88 ? 15.405 3.088 -8.262 1.00 89.38 88 ALA A N 1
ATOM 650 C CA . ALA A 1 88 ? 16.816 3.353 -8.557 1.00 89.38 88 ALA A CA 1
ATOM 651 C C . ALA A 1 88 ? 17.698 2.125 -8.271 1.00 89.38 88 ALA A C 1
ATOM 653 O O . ALA A 1 88 ? 18.597 2.156 -7.426 1.00 89.38 88 ALA A O 1
ATOM 654 N N . VAL A 1 89 ? 17.422 1.020 -8.969 1.00 88.31 89 VAL A N 1
ATOM 655 C CA . VAL A 1 89 ? 18.222 -0.214 -8.885 1.00 88.31 89 VAL A CA 1
ATOM 656 C C . VAL A 1 89 ? 19.492 -0.065 -9.719 1.00 88.31 89 VAL A C 1
ATOM 658 O O . VAL A 1 89 ? 19.440 0.260 -10.902 1.00 88.31 89 VAL A O 1
ATOM 661 N N . HIS A 1 90 ? 20.648 -0.320 -9.108 1.00 87.81 90 HIS A N 1
ATOM 662 C CA . HIS A 1 90 ? 21.911 -0.400 -9.838 1.00 87.81 90 HIS A CA 1
ATOM 663 C C . HIS A 1 90 ? 21.969 -1.700 -10.670 1.00 87.81 90 HIS A C 1
ATOM 665 O O . HIS A 1 90 ? 21.621 -2.745 -10.119 1.00 87.81 90 HIS A O 1
ATOM 671 N N . PRO A 1 91 ? 22.494 -1.699 -11.916 1.00 87.62 91 PRO A N 1
ATOM 672 C CA . PRO A 1 91 ? 22.546 -2.895 -12.773 1.00 87.62 91 PRO A CA 1
ATOM 673 C C . PRO A 1 91 ? 23.170 -4.138 -12.116 1.00 87.62 91 PRO A C 1
ATOM 675 O O . PRO A 1 91 ? 22.720 -5.255 -12.328 1.00 87.62 91 PRO A O 1
ATOM 678 N N . ALA A 1 92 ? 24.165 -3.956 -11.242 1.00 88.19 92 ALA A N 1
ATOM 679 C CA . ALA A 1 92 ? 24.774 -5.056 -10.478 1.00 88.19 92 ALA A CA 1
ATOM 680 C C . ALA A 1 92 ? 23.803 -5.807 -9.538 1.00 88.19 92 ALA A C 1
ATOM 682 O O . ALA A 1 92 ? 24.097 -6.926 -9.130 1.00 88.19 92 ALA A O 1
ATOM 683 N N . TYR A 1 93 ? 22.673 -5.198 -9.169 1.00 86.56 93 TYR A N 1
ATOM 684 C CA . TYR A 1 93 ? 21.640 -5.804 -8.325 1.00 86.56 93 TYR A CA 1
ATOM 685 C C . TYR A 1 93 ? 20.381 -6.175 -9.111 1.00 86.56 93 TYR A C 1
ATOM 687 O O . TYR A 1 93 ? 19.410 -6.625 -8.516 1.00 86.56 93 TYR A O 1
ATOM 695 N N . ASP A 1 94 ? 20.383 -6.003 -10.430 1.00 86.06 94 ASP A N 1
ATOM 696 C CA . ASP A 1 94 ? 19.190 -6.107 -11.261 1.00 86.06 94 ASP A CA 1
ATOM 697 C C . ASP A 1 94 ? 18.458 -7.447 -11.098 1.00 86.06 94 ASP A C 1
ATOM 699 O O . ASP A 1 94 ? 17.281 -7.469 -10.742 1.00 86.06 94 ASP A O 1
ATOM 703 N N . ALA A 1 95 ? 19.195 -8.555 -11.217 1.00 86.81 95 ALA A N 1
ATOM 704 C CA . ALA A 1 95 ? 18.658 -9.905 -11.052 1.00 86.81 95 ALA A CA 1
ATOM 705 C C . ALA A 1 95 ? 18.104 -10.170 -9.641 1.00 86.81 95 ALA A C 1
ATOM 707 O O . ALA A 1 95 ? 17.123 -10.888 -9.480 1.00 86.81 95 ALA A O 1
ATOM 708 N N . ALA A 1 96 ? 18.709 -9.578 -8.605 1.00 87.38 96 ALA A N 1
ATOM 709 C CA . ALA A 1 96 ? 18.272 -9.777 -7.223 1.00 87.38 96 ALA A CA 1
ATOM 710 C C . ALA A 1 96 ? 16.958 -9.043 -6.906 1.00 87.38 96 ALA A C 1
ATOM 712 O O . ALA A 1 96 ? 16.238 -9.443 -5.996 1.00 87.38 96 ALA A O 1
ATOM 713 N N . PHE A 1 97 ? 16.658 -7.968 -7.638 1.00 87.88 97 PHE A N 1
ATOM 714 C CA . PHE A 1 97 ? 15.465 -7.145 -7.437 1.00 87.88 97 PHE A CA 1
ATOM 715 C C . PHE A 1 97 ? 14.344 -7.474 -8.432 1.00 87.88 97 PHE A C 1
ATOM 717 O O . PHE A 1 97 ? 13.230 -6.980 -8.270 1.00 87.88 97 PHE A O 1
ATOM 724 N N . ASP A 1 98 ? 14.597 -8.323 -9.428 1.00 88.75 98 ASP A N 1
ATOM 725 C CA . ASP A 1 98 ? 13.632 -8.615 -10.490 1.00 88.75 98 ASP A CA 1
ATOM 726 C C . ASP A 1 98 ? 12.350 -9.270 -9.960 1.00 88.75 98 ASP A C 1
ATOM 728 O O . ASP A 1 98 ? 11.241 -8.865 -10.304 1.00 88.75 98 ASP A O 1
ATOM 732 N N . ALA A 1 99 ? 12.498 -10.177 -8.991 1.00 89.81 99 ALA A N 1
ATOM 733 C CA . ALA A 1 99 ? 11.387 -10.874 -8.346 1.00 89.81 99 ALA A CA 1
ATOM 734 C C . ALA A 1 99 ? 10.430 -9.959 -7.553 1.00 89.81 99 ALA A C 1
ATOM 736 O O . ALA A 1 99 ? 9.344 -10.400 -7.181 1.00 89.81 99 ALA A O 1
ATOM 737 N N . PHE A 1 100 ? 10.801 -8.704 -7.276 1.00 89.56 100 PHE A N 1
ATOM 738 C CA . PHE A 1 100 ? 9.920 -7.748 -6.592 1.00 89.56 100 PHE A CA 1
ATOM 739 C C . PHE A 1 100 ? 8.934 -7.055 -7.532 1.00 89.56 100 PHE A C 1
ATOM 741 O O . PHE A 1 100 ? 7.993 -6.413 -7.065 1.00 89.56 100 PHE A O 1
ATOM 748 N N . ALA A 1 101 ? 9.137 -7.169 -8.843 1.00 91.25 101 ALA A N 1
ATOM 749 C CA . ALA A 1 101 ? 8.212 -6.658 -9.838 1.00 91.25 101 ALA A CA 1
ATOM 750 C C . ALA A 1 101 ? 7.172 -7.719 -10.236 1.00 91.25 101 ALA A C 1
ATOM 752 O O . ALA A 1 101 ? 7.409 -8.919 -10.063 1.00 91.25 101 ALA A O 1
ATOM 753 N N . PRO A 1 102 ? 6.032 -7.304 -10.819 1.00 92.50 102 PRO A N 1
ATOM 754 C CA . PRO A 1 102 ? 5.130 -8.214 -11.511 1.00 92.50 102 PRO A CA 1
ATOM 755 C C . PRO A 1 102 ? 5.880 -9.081 -12.527 1.00 92.50 102 PRO A C 1
ATOM 757 O O . PRO A 1 102 ? 6.738 -8.577 -13.248 1.00 92.50 102 PRO A O 1
ATOM 760 N N . ALA A 1 103 ? 5.496 -10.356 -12.641 1.00 93.19 103 ALA A N 1
ATOM 761 C CA . ALA A 1 103 ? 6.150 -11.320 -13.535 1.00 93.19 103 ALA A CA 1
ATOM 762 C C . ALA A 1 103 ? 6.219 -10.858 -15.001 1.00 93.19 103 ALA A C 1
ATOM 764 O O . ALA A 1 103 ? 7.168 -11.167 -15.711 1.00 93.19 103 ALA A O 1
ATOM 765 N N . ALA A 1 104 ? 5.242 -10.059 -15.442 1.00 94.00 104 ALA A N 1
ATOM 766 C CA . ALA A 1 104 ? 5.211 -9.480 -16.784 1.00 94.00 104 ALA A CA 1
ATOM 767 C C . ALA A 1 104 ? 6.338 -8.463 -17.064 1.00 94.00 104 ALA A C 1
ATOM 769 O O . ALA A 1 104 ? 6.542 -8.097 -18.217 1.00 94.00 104 ALA A O 1
ATOM 770 N N . LEU A 1 105 ? 7.031 -7.976 -16.030 1.00 93.75 105 LEU A N 1
ATOM 771 C CA . LEU A 1 105 ? 8.109 -6.987 -16.126 1.00 93.75 105 LEU A CA 1
ATOM 772 C C . LEU A 1 105 ? 9.495 -7.584 -15.838 1.00 93.75 105 LEU A C 1
ATOM 774 O O . LEU A 1 105 ? 10.478 -6.844 -15.822 1.00 93.75 105 LEU A O 1
ATOM 778 N N . HIS A 1 106 ? 9.579 -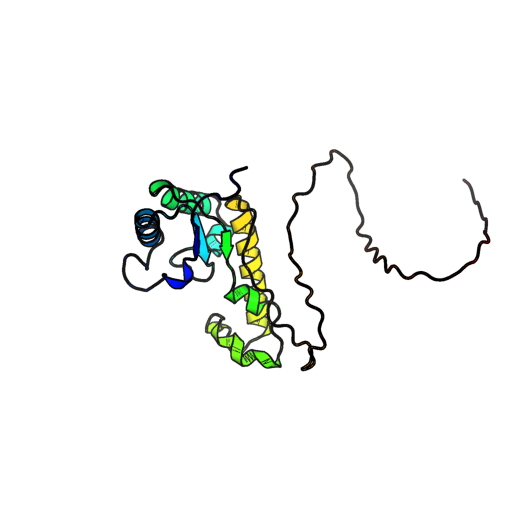8.894 -15.579 1.00 93.81 106 HIS A N 1
ATOM 779 C CA . HIS A 1 106 ? 10.851 -9.573 -15.322 1.00 93.81 106 HIS A CA 1
ATOM 780 C C . HIS A 1 106 ? 11.752 -9.510 -16.558 1.00 93.81 106 HIS A C 1
ATOM 782 O O . HIS A 1 106 ? 11.289 -9.651 -17.690 1.00 93.81 106 HIS A O 1
ATOM 788 N N . GLY A 1 107 ? 13.042 -9.266 -16.343 1.00 93.00 107 GLY A N 1
ATOM 789 C CA . GLY A 1 107 ? 14.033 -9.104 -17.409 1.00 93.00 107 GLY A CA 1
ATOM 790 C C . GLY A 1 107 ? 13.980 -7.772 -18.172 1.00 93.00 107 GLY A C 1
ATOM 791 O O . GLY A 1 107 ? 14.804 -7.573 -19.065 1.00 93.00 107 GLY A O 1
ATOM 792 N N . ASP A 1 108 ? 13.077 -6.843 -17.824 1.00 95.00 108 ASP A N 1
ATOM 793 C CA . ASP A 1 108 ? 13.042 -5.480 -18.379 1.00 95.00 108 ASP A CA 1
ATOM 794 C C . ASP A 1 108 ? 13.240 -4.421 -17.274 1.00 95.00 108 ASP A C 1
ATOM 796 O O . ASP A 1 108 ? 12.274 -3.903 -16.692 1.00 95.00 108 ASP A O 1
ATOM 800 N N . PRO A 1 109 ? 14.499 -4.030 -16.996 1.00 93.12 109 PRO A N 1
ATOM 801 C CA . PRO A 1 109 ? 14.815 -3.070 -15.941 1.00 93.12 109 PRO A CA 1
ATOM 802 C C . PRO A 1 109 ? 14.176 -1.698 -16.159 1.00 93.12 109 PRO A C 1
ATOM 804 O O . PRO A 1 109 ? 13.824 -1.018 -15.192 1.00 93.12 109 PRO A O 1
ATOM 807 N N 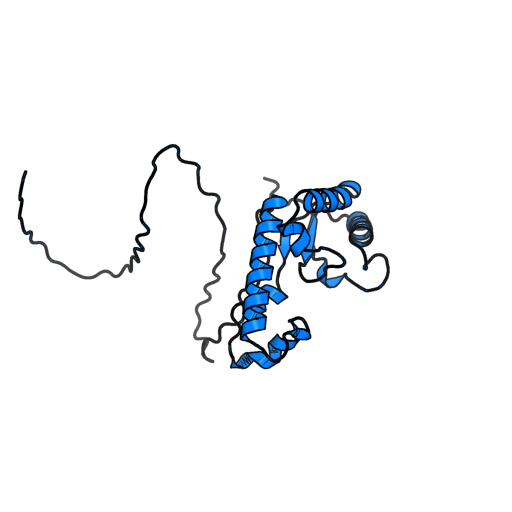. GLN A 1 110 ? 14.010 -1.276 -17.417 1.00 93.62 110 GLN A N 1
ATOM 808 C CA . GLN A 1 110 ? 13.428 0.027 -17.719 1.00 93.62 110 GLN A CA 1
ATOM 809 C C . GLN A 1 110 ? 11.911 0.019 -17.522 1.00 93.62 110 GLN A C 1
ATOM 811 O O . GLN A 1 110 ? 11.364 0.966 -16.954 1.00 93.62 110 GLN A O 1
ATOM 816 N N . ALA A 1 111 ? 11.215 -1.027 -17.977 1.00 95.62 111 ALA A N 1
ATOM 817 C CA . ALA A 1 111 ? 9.779 -1.159 -17.744 1.00 95.62 111 ALA A CA 1
ATOM 818 C C . ALA A 1 111 ? 9.472 -1.307 -16.254 1.00 95.62 111 ALA A C 1
ATOM 820 O O . ALA A 1 111 ? 8.572 -0.632 -15.749 1.00 95.62 111 ALA A O 1
ATOM 821 N N . ARG A 1 112 ? 10.280 -2.088 -15.533 1.00 95.81 112 ARG A N 1
ATOM 822 C CA . ARG A 1 112 ? 10.206 -2.207 -14.077 1.00 95.81 112 ARG A CA 1
ATOM 823 C C . ARG A 1 112 ? 10.374 -0.862 -13.375 1.00 95.81 112 ARG A C 1
ATOM 825 O O . ARG A 1 112 ? 9.580 -0.536 -12.496 1.00 95.81 112 ARG A O 1
ATOM 832 N N . GLN A 1 113 ? 11.357 -0.056 -13.780 1.00 94.94 113 GLN A N 1
ATOM 833 C CA . GLN A 1 113 ? 11.562 1.276 -13.211 1.00 94.94 113 GLN A CA 1
ATOM 834 C C . GLN A 1 113 ? 10.369 2.204 -13.477 1.00 94.94 113 GLN A C 1
ATOM 836 O O . GLN A 1 113 ? 9.911 2.892 -12.565 1.00 94.94 113 GLN A O 1
ATOM 841 N N . ARG A 1 114 ? 9.842 2.225 -14.709 1.00 96.62 114 ARG A N 1
ATOM 842 C CA . ARG A 1 114 ? 8.662 3.038 -15.055 1.00 96.62 114 ARG A CA 1
ATOM 843 C C . ARG A 1 114 ? 7.453 2.654 -14.205 1.00 96.62 114 ARG A C 1
ATOM 845 O O . ARG A 1 114 ? 6.788 3.533 -13.663 1.00 96.62 114 ARG A O 1
ATOM 852 N N . TRP A 1 115 ? 7.212 1.354 -14.047 1.00 96.06 115 TRP A N 1
ATOM 853 C CA . TRP A 1 115 ? 6.152 0.831 -13.189 1.00 96.06 115 TRP A CA 1
ATOM 854 C C . TRP A 1 115 ? 6.343 1.239 -11.722 1.00 96.06 115 TRP A C 1
ATOM 856 O O . TRP A 1 115 ? 5.411 1.733 -11.093 1.00 96.06 115 TRP A O 1
ATOM 866 N N . ALA A 1 116 ? 7.562 1.107 -11.198 1.00 95.69 116 ALA A N 1
ATOM 867 C CA . ALA A 1 116 ? 7.900 1.467 -9.826 1.00 95.69 116 ALA A CA 1
ATOM 868 C C . ALA A 1 116 ? 7.659 2.956 -9.531 1.00 95.69 116 ALA A C 1
ATOM 870 O O . ALA A 1 116 ? 7.026 3.305 -8.535 1.00 95.69 116 ALA A O 1
ATOM 871 N N . VAL A 1 117 ? 8.120 3.838 -10.425 1.00 96.38 117 VAL A N 1
ATOM 872 C CA . VAL A 1 117 ? 7.903 5.289 -10.317 1.00 96.38 117 VAL A CA 1
ATOM 873 C C . VAL A 1 117 ? 6.413 5.617 -10.312 1.00 96.38 117 VAL A C 1
ATOM 875 O O . VAL A 1 117 ? 5.964 6.412 -9.484 1.00 96.38 117 VAL A O 1
ATOM 878 N N . GLU A 1 118 ? 5.640 4.994 -11.200 1.00 97.00 118 GLU A N 1
ATOM 879 C CA . GLU A 1 118 ? 4.201 5.228 -11.272 1.00 97.00 118 GLU A CA 1
ATOM 880 C C . GLU A 1 118 ? 3.481 4.737 -10.009 1.00 97.00 118 GLU A C 1
ATOM 882 O O . GLU A 1 118 ? 2.668 5.470 -9.451 1.00 97.00 118 GLU A O 1
ATOM 887 N N . LYS A 1 119 ? 3.844 3.569 -9.468 1.00 96.31 119 LYS A N 1
ATOM 888 C CA . LYS A 1 119 ? 3.281 3.070 -8.203 1.00 96.31 119 LYS A CA 1
ATOM 889 C C . LYS A 1 119 ? 3.551 4.001 -7.026 1.00 96.31 119 LYS A C 1
ATOM 891 O O . LYS A 1 119 ? 2.635 4.307 -6.266 1.00 96.31 119 LYS A O 1
ATOM 896 N N . VAL A 1 120 ? 4.778 4.508 -6.895 1.00 96.50 120 VAL A N 1
ATOM 897 C CA . VAL A 1 120 ? 5.125 5.481 -5.844 1.00 96.50 120 VAL A CA 1
ATOM 898 C C . VAL A 1 120 ? 4.349 6.788 -6.027 1.00 96.50 120 VAL A C 1
ATOM 900 O O . VAL A 1 120 ? 3.870 7.370 -5.052 1.00 96.50 120 VAL A O 1
ATOM 903 N N . ARG A 1 121 ? 4.161 7.242 -7.271 1.00 97.44 121 ARG A N 1
ATOM 904 C CA . ARG A 1 121 ? 3.353 8.429 -7.577 1.00 97.44 121 ARG A CA 1
ATOM 905 C C . ARG A 1 121 ? 1.887 8.234 -7.191 1.00 97.44 121 ARG A C 1
ATOM 907 O O . ARG A 1 121 ? 1.315 9.107 -6.540 1.00 97.44 121 ARG A O 1
ATOM 914 N N . GLN A 1 122 ? 1.288 7.107 -7.561 1.00 98.19 122 GLN A N 1
ATOM 915 C CA . GLN A 1 122 ? -0.086 6.755 -7.196 1.00 98.19 122 GLN A CA 1
ATOM 916 C C . GLN A 1 122 ? -0.251 6.707 -5.680 1.00 98.19 122 GLN A C 1
ATOM 918 O O . GLN A 1 122 ? -1.193 7.285 -5.143 1.00 98.19 122 GLN A O 1
ATOM 923 N N . ALA A 1 123 ? 0.712 6.110 -4.980 1.00 97.31 123 ALA A N 1
ATOM 924 C CA . ALA A 1 123 ? 0.698 6.046 -3.531 1.00 97.31 123 ALA A CA 1
ATOM 925 C C . ALA A 1 123 ? 0.793 7.437 -2.882 1.00 97.31 123 ALA A C 1
ATOM 927 O O . ALA A 1 123 ? 0.097 7.696 -1.904 1.00 97.31 123 ALA A O 1
ATOM 928 N N . ALA A 1 124 ? 1.568 8.365 -3.453 1.00 96.50 124 ALA A N 1
ATOM 929 C CA . ALA A 1 124 ? 1.611 9.753 -2.993 1.00 96.50 124 ALA A CA 1
ATOM 930 C C . ALA A 1 124 ? 0.265 10.479 -3.191 1.00 96.50 124 ALA A C 1
ATOM 932 O O . ALA A 1 124 ? -0.192 11.188 -2.293 1.00 96.50 124 ALA A O 1
ATOM 933 N N . VAL A 1 125 ? -0.400 10.275 -4.335 1.00 98.12 125 VAL A N 1
ATOM 934 C CA . VAL A 1 125 ? -1.745 10.824 -4.589 1.00 98.12 125 VAL A CA 1
ATOM 935 C C . VAL A 1 125 ? -2.766 10.232 -3.613 1.00 98.12 125 VAL A C 1
ATOM 937 O O . VAL A 1 125 ? -3.526 10.979 -2.997 1.00 98.12 125 VAL A O 1
ATOM 940 N N . ALA A 1 126 ? -2.754 8.911 -3.425 1.00 98.06 126 ALA A N 1
ATOM 941 C CA . ALA A 1 126 ? -3.616 8.209 -2.478 1.00 98.06 126 ALA A CA 1
ATOM 942 C C . ALA A 1 126 ? -3.387 8.689 -1.035 1.00 98.06 126 ALA A C 1
ATOM 944 O O . ALA A 1 126 ? -4.348 8.962 -0.319 1.00 98.06 126 ALA A O 1
ATOM 945 N N . SER A 1 127 ? -2.129 8.880 -0.620 1.00 97.31 127 SER A N 1
ATOM 946 C CA . SER A 1 127 ? -1.791 9.474 0.678 1.00 97.31 127 SER A CA 1
ATOM 947 C C . SER A 1 127 ? -2.398 10.869 0.843 1.00 97.31 127 SER A C 1
ATOM 949 O O . SER A 1 127 ? -2.959 11.154 1.898 1.00 97.31 127 SER A O 1
ATOM 951 N N . GLY A 1 128 ? -2.356 11.708 -0.197 1.00 97.31 128 GLY A N 1
ATOM 952 C CA . GLY A 1 128 ? -3.001 13.023 -0.192 1.00 97.31 128 GLY A CA 1
ATOM 953 C C . GLY A 1 128 ? -4.521 12.947 -0.015 1.00 97.31 128 GLY A C 1
ATOM 954 O O . GLY A 1 128 ? -5.074 13.666 0.814 1.00 97.31 128 GLY A O 1
ATOM 955 N N . ARG A 1 129 ? -5.192 12.036 -0.732 1.00 97.69 129 ARG A N 1
ATOM 956 C CA . ARG A 1 129 ? -6.649 11.807 -0.628 1.00 97.69 129 ARG A CA 1
ATOM 957 C C . ARG A 1 129 ? -7.088 11.277 0.736 1.00 97.69 129 ARG A C 1
ATOM 959 O O . ARG A 1 129 ? -8.165 11.620 1.209 1.00 97.69 129 ARG A O 1
ATOM 966 N N . LEU A 1 130 ? -6.240 10.472 1.373 1.00 96.56 130 LEU A N 1
ATOM 967 C CA . LEU A 1 130 ? -6.442 9.939 2.724 1.00 96.56 130 LEU A CA 1
ATOM 968 C C . LEU A 1 130 ? -6.019 10.925 3.832 1.00 96.56 130 LEU A C 1
ATOM 970 O O . LEU A 1 130 ? -6.117 10.602 5.013 1.00 96.56 130 LEU A O 1
ATOM 974 N N . GLY A 1 131 ? -5.507 12.111 3.478 1.00 95.94 131 GLY A N 1
ATOM 975 C CA . GLY A 1 131 ? -5.043 13.117 4.441 1.00 95.94 131 GLY A CA 1
ATOM 976 C C . GLY A 1 131 ? -3.775 12.724 5.213 1.00 95.94 131 GLY A C 1
ATOM 977 O O . GLY A 1 131 ? -3.469 13.311 6.257 1.00 95.94 131 GLY A O 1
ATOM 978 N N . LEU A 1 132 ? -3.023 11.737 4.722 1.00 95.19 132 LEU A N 1
ATOM 979 C CA . LEU A 1 132 ? -1.830 11.206 5.376 1.00 95.19 132 LEU A CA 1
ATOM 980 C C . LEU A 1 132 ? -0.640 12.152 5.190 1.00 95.19 132 LEU A C 1
ATOM 982 O O . LEU A 1 132 ? -0.422 12.709 4.119 1.00 95.19 132 LEU A O 1
ATOM 986 N N . GLN A 1 133 ? 0.156 12.310 6.248 1.00 89.75 133 GLN A N 1
ATOM 987 C CA . GLN A 1 133 ? 1.326 13.205 6.271 1.00 89.75 133 GLN A CA 1
ATOM 988 C C . GLN A 1 133 ? 2.661 12.457 6.138 1.00 89.75 133 GLN A C 1
ATOM 990 O O . GLN A 1 133 ? 3.721 13.078 6.082 1.00 89.75 133 GLN A O 1
ATOM 995 N N . ALA A 1 134 ? 2.619 11.126 6.134 1.00 89.00 134 ALA A N 1
ATOM 996 C CA . ALA A 1 134 ? 3.782 10.260 6.044 1.00 89.00 134 ALA A CA 1
ATOM 997 C C . ALA A 1 134 ? 3.522 9.131 5.042 1.00 89.00 134 ALA A C 1
ATOM 999 O O . ALA A 1 134 ? 2.385 8.683 4.868 1.00 89.00 134 ALA A O 1
ATOM 1000 N N . HIS A 1 135 ? 4.595 8.702 4.385 1.00 91.88 135 HIS A N 1
ATOM 1001 C CA . HIS A 1 135 ? 4.606 7.593 3.445 1.00 91.88 135 HIS A CA 1
ATOM 1002 C C . HIS A 1 135 ? 5.927 6.836 3.606 1.00 91.88 135 HIS A C 1
ATOM 1004 O O . HIS A 1 135 ? 7.003 7.431 3.481 1.00 91.88 135 HIS A O 1
ATOM 1010 N N . ALA A 1 136 ? 5.859 5.540 3.896 1.00 91.56 136 ALA A N 1
ATOM 1011 C CA . ALA A 1 136 ? 7.038 4.720 4.136 1.00 91.56 136 ALA A CA 1
ATOM 1012 C C . ALA A 1 136 ? 7.535 4.099 2.822 1.0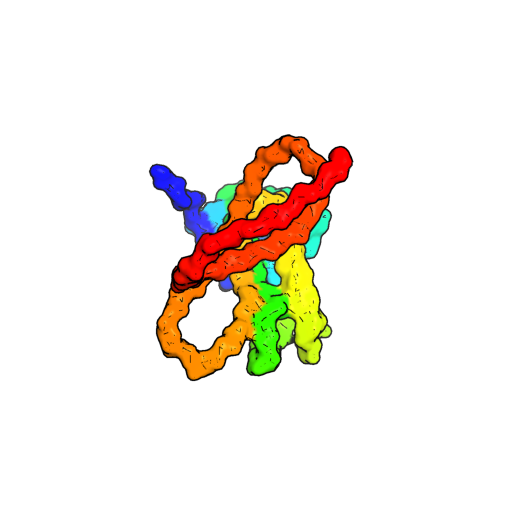0 91.56 136 ALA A C 1
ATOM 1014 O O . ALA A 1 136 ? 6.834 3.343 2.155 1.00 91.56 136 ALA A O 1
ATOM 1015 N N . THR A 1 137 ? 8.757 4.428 2.410 1.00 91.31 137 THR A N 1
ATOM 1016 C CA . THR A 1 137 ? 9.335 3.929 1.156 1.00 91.31 137 THR A CA 1
ATOM 1017 C C . THR A 1 137 ? 10.850 3.803 1.266 1.00 91.31 137 THR A C 1
ATOM 1019 O O . THR A 1 137 ? 11.485 4.454 2.099 1.00 91.31 137 THR A O 1
ATOM 1022 N N . PHE A 1 138 ? 11.436 2.978 0.406 1.00 87.06 138 PHE A N 1
ATOM 1023 C CA . PHE A 1 138 ? 12.881 2.885 0.219 1.00 87.06 138 PHE A CA 1
ATOM 1024 C C . PHE A 1 138 ? 13.211 3.389 -1.178 1.00 87.06 138 PHE A C 1
ATOM 1026 O O . PHE A 1 138 ? 12.480 3.095 -2.101 1.00 87.06 138 PHE A O 1
ATOM 1033 N N . SER A 1 139 ? 14.294 4.134 -1.375 1.00 77.19 139 SER A N 1
ATOM 1034 C CA . SER A 1 139 ? 14.604 4.750 -2.677 1.00 77.19 139 SER A CA 1
ATOM 1035 C C . SER A 1 139 ? 15.403 3.854 -3.636 1.00 77.19 139 SER A C 1
ATOM 1037 O O . SER A 1 139 ? 15.852 4.325 -4.678 1.00 77.19 139 SER A O 1
ATOM 1039 N N . GLY A 1 140 ? 15.620 2.585 -3.284 1.00 72.62 140 GLY A N 1
ATOM 1040 C CA . GLY A 1 140 ? 16.511 1.670 -4.001 1.00 72.62 140 GLY A CA 1
ATOM 1041 C C . GLY A 1 140 ? 17.901 1.565 -3.380 1.00 72.62 140 GLY A C 1
ATOM 1042 O O . GLY A 1 140 ? 18.183 2.119 -2.313 1.00 72.62 140 GLY A O 1
ATOM 1043 N N . ARG A 1 141 ? 18.775 0.784 -4.021 1.00 63.28 141 ARG A N 1
ATOM 1044 C CA . ARG A 1 141 ? 20.115 0.479 -3.505 1.00 63.28 141 ARG A CA 1
ATOM 1045 C C . ARG A 1 141 ? 21.175 1.139 -4.375 1.00 63.28 141 ARG A C 1
ATOM 1047 O O . ARG A 1 141 ? 21.560 0.621 -5.421 1.00 63.28 141 ARG A O 1
ATOM 1054 N N . TRP A 1 142 ? 21.658 2.286 -3.906 1.00 46.31 142 TRP A N 1
ATOM 1055 C CA . TRP A 1 142 ? 22.782 2.984 -4.517 1.00 46.31 142 TRP A CA 1
ATOM 1056 C C . TRP A 1 142 ? 24.094 2.268 -4.176 1.00 46.31 142 TRP A C 1
ATOM 1058 O O . TRP A 1 142 ? 24.426 2.073 -3.005 1.00 46.31 142 TRP A O 1
ATOM 1068 N N . HIS A 1 143 ? 24.838 1.861 -5.203 1.00 45.09 143 HIS A N 1
ATOM 1069 C CA . HIS A 1 143 ? 26.143 1.229 -5.048 1.00 45.09 143 HIS A CA 1
ATOM 1070 C C . HIS A 1 143 ? 27.220 2.314 -4.896 1.00 45.09 143 HIS A C 1
ATOM 1072 O O . HIS A 1 143 ? 27.917 2.653 -5.846 1.00 45.09 143 HIS A O 1
ATOM 1078 N N . GLY A 1 144 ? 27.393 2.866 -3.694 1.00 44.34 144 GLY A N 1
ATOM 1079 C CA . GLY A 1 144 ? 28.714 3.402 -3.344 1.00 44.34 144 GLY A CA 1
ATOM 1080 C C . GLY A 1 144 ? 29.732 2.250 -3.388 1.00 44.34 144 GLY A C 1
ATOM 1081 O O . GLY A 1 144 ? 29.348 1.116 -3.074 1.00 44.34 144 GLY A O 1
ATOM 1082 N N . PRO A 1 145 ? 30.992 2.454 -3.819 1.00 39.84 145 PRO A N 1
ATOM 1083 C CA . PRO A 1 145 ? 31.950 1.362 -3.884 1.00 39.84 145 PRO A CA 1
ATOM 1084 C C . PRO A 1 145 ? 32.191 0.816 -2.477 1.00 39.84 145 PRO A C 1
ATOM 1086 O O . PRO A 1 145 ? 31.939 1.478 -1.472 1.00 39.84 145 PRO A O 1
ATOM 1089 N N . PHE A 1 146 ? 32.686 -0.409 -2.448 1.00 41.81 146 PHE A N 1
ATOM 1090 C CA . PHE A 1 146 ? 33.146 -1.216 -1.325 1.00 41.81 146 PHE A CA 1
ATOM 1091 C C . PHE A 1 146 ? 34.202 -0.513 -0.426 1.00 41.81 146 PHE A C 1
ATOM 1093 O O . PHE A 1 146 ? 35.306 -1.007 -0.257 1.00 41.81 146 PHE A O 1
ATOM 1100 N N . PHE A 1 147 ? 33.896 0.662 0.134 1.00 33.38 147 PHE A N 1
ATOM 1101 C CA . PHE A 1 147 ? 34.742 1.452 1.031 1.00 33.38 147 PHE A CA 1
ATOM 1102 C C . PHE A 1 147 ? 33.869 2.326 1.946 1.00 33.38 147 PHE A C 1
ATOM 1104 O O . PHE A 1 147 ? 33.642 3.510 1.701 1.00 33.38 147 PHE A O 1
ATOM 1111 N N . ILE A 1 148 ? 33.394 1.758 3.058 1.00 36.31 148 ILE A N 1
ATOM 1112 C CA . ILE A 1 148 ? 32.927 2.572 4.185 1.00 36.31 148 ILE A CA 1
ATOM 1113 C C . ILE A 1 148 ? 34.169 2.999 4.971 1.00 36.31 148 ILE A C 1
ATOM 1115 O O . ILE A 1 148 ? 34.630 2.290 5.861 1.00 36.31 148 ILE A O 1
ATOM 1119 N N . ARG A 1 149 ? 34.694 4.193 4.675 1.00 29.84 149 ARG A N 1
ATOM 1120 C CA . ARG A 1 149 ? 35.371 4.998 5.699 1.00 29.84 149 ARG A CA 1
ATOM 1121 C C . ARG A 1 149 ? 34.340 5.997 6.215 1.00 29.84 149 ARG A C 1
ATOM 1123 O O . ARG A 1 149 ? 33.741 6.740 5.447 1.00 29.84 149 ARG A O 1
ATOM 1130 N N . GLY A 1 150 ? 34.051 5.892 7.508 1.00 42.09 150 GLY A N 1
ATOM 1131 C CA . GLY A 1 150 ? 32.810 6.354 8.116 1.00 42.09 150 GLY A CA 1
ATOM 1132 C C . GLY A 1 150 ? 32.429 7.812 7.859 1.00 42.09 150 GLY A C 1
ATOM 1133 O O . GLY A 1 150 ? 33.217 8.724 8.086 1.00 42.09 150 GLY A O 1
ATOM 1134 N N . ARG A 1 151 ? 31.159 8.010 7.501 1.00 33.34 151 ARG A N 1
ATOM 1135 C CA . ARG A 1 151 ? 30.300 9.113 7.958 1.00 33.34 151 ARG A CA 1
ATOM 1136 C C . ARG A 1 151 ? 28.852 8.726 7.662 1.00 33.34 151 ARG A C 1
ATOM 1138 O O . ARG A 1 151 ? 28.455 8.602 6.511 1.00 33.34 151 ARG A O 1
ATOM 1145 N N . ARG A 1 152 ? 28.078 8.466 8.719 1.00 35.00 152 ARG A N 1
ATOM 1146 C CA . ARG A 1 152 ? 26.631 8.238 8.629 1.00 35.00 152 ARG A CA 1
ATOM 1147 C C . ARG A 1 152 ? 25.973 9.577 8.313 1.00 35.00 152 ARG A C 1
ATOM 1149 O O . ARG A 1 152 ? 26.008 10.474 9.150 1.00 35.00 152 ARG A O 1
ATOM 1156 N N . THR A 1 153 ? 25.346 9.699 7.153 1.00 33.75 153 THR A N 1
ATOM 1157 C CA . THR A 1 153 ? 24.392 10.779 6.891 1.00 33.75 153 THR A CA 1
ATOM 1158 C C . THR A 1 153 ? 23.052 10.123 6.595 1.00 33.75 153 THR A C 1
ATOM 1160 O O . THR A 1 153 ? 22.842 9.556 5.529 1.00 33.75 153 THR A O 1
ATOM 1163 N N . ILE A 1 154 ? 22.171 10.121 7.595 1.00 34.25 154 ILE A N 1
ATOM 1164 C CA . ILE A 1 154 ? 20.768 9.735 7.439 1.00 34.25 154 ILE A CA 1
ATOM 1165 C C . ILE A 1 154 ? 20.056 10.963 6.877 1.00 34.25 154 ILE A C 1
ATOM 1167 O O . ILE A 1 154 ? 19.863 11.943 7.596 1.00 34.25 154 ILE A O 1
ATOM 1171 N N . SER A 1 155 ? 19.671 10.927 5.604 1.00 33.06 155 SER A N 1
ATOM 1172 C CA . SER A 1 155 ? 18.754 11.922 5.050 1.00 33.06 155 SER A CA 1
ATOM 1173 C C . SER A 1 155 ? 17.334 11.554 5.468 1.00 33.06 155 SER A C 1
ATOM 1175 O O . SER A 1 155 ? 16.737 10.620 4.943 1.00 33.06 155 SER A O 1
ATOM 1177 N N . ARG A 1 156 ? 16.804 12.277 6.456 1.00 28.08 156 ARG A N 1
ATOM 1178 C CA . ARG A 1 156 ? 15.402 12.214 6.875 1.00 28.08 156 ARG A CA 1
ATOM 1179 C C . ARG A 1 156 ? 14.640 13.252 6.044 1.00 28.08 156 ARG A C 1
ATOM 1181 O O . ARG A 1 156 ? 14.764 14.446 6.304 1.00 28.08 156 ARG A O 1
ATOM 1188 N N . PHE A 1 157 ? 13.920 12.817 5.012 1.00 28.89 157 PHE A N 1
ATOM 1189 C CA . PHE A 1 157 ? 13.115 13.713 4.179 1.00 28.89 157 PHE A CA 1
ATOM 1190 C C . PHE A 1 157 ? 11.789 13.990 4.899 1.00 28.89 157 PHE A C 1
ATOM 1192 O O . PHE A 1 157 ? 10.930 13.119 4.988 1.00 28.89 157 PHE A O 1
ATOM 1199 N N . TRP A 1 158 ? 11.643 15.184 5.471 1.00 30.16 158 TRP A N 1
ATOM 1200 C CA . TRP A 1 158 ? 10.358 15.678 5.964 1.00 30.16 158 TRP A CA 1
ATOM 1201 C C . TRP A 1 158 ? 9.718 16.522 4.863 1.00 30.16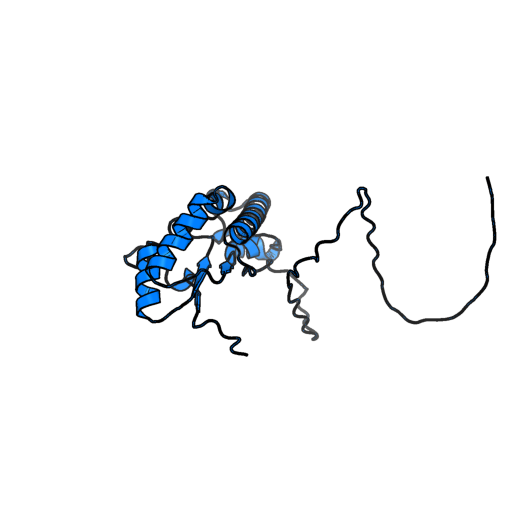 158 TRP A C 1
ATOM 1203 O O . TRP A 1 158 ? 10.267 17.561 4.496 1.00 30.16 158 TRP A O 1
ATOM 1213 N N . MET A 1 159 ? 8.551 16.117 4.359 1.00 30.64 159 MET A N 1
ATOM 1214 C CA . MET A 1 159 ? 7.681 17.052 3.644 1.00 30.64 159 MET A CA 1
ATOM 1215 C C . MET A 1 159 ? 7.111 18.030 4.673 1.00 30.64 159 MET A C 1
ATOM 1217 O O . MET A 1 159 ? 6.303 17.670 5.524 1.00 30.64 159 MET A O 1
ATOM 1221 N N . ARG A 1 160 ? 7.592 19.274 4.641 1.00 29.95 160 ARG A N 1
ATOM 1222 C CA . ARG A 1 160 ? 6.975 20.393 5.359 1.00 29.95 160 ARG A CA 1
ATOM 1223 C C . ARG A 1 160 ? 5.838 20.949 4.493 1.00 29.95 160 ARG A C 1
ATOM 1225 O O . ARG A 1 160 ? 6.077 21.166 3.305 1.00 29.95 160 ARG A O 1
ATOM 1232 N N . PRO A 1 161 ? 4.654 21.250 5.049 1.00 33.50 161 PRO A N 1
ATOM 1233 C CA . PRO A 1 161 ? 3.658 22.032 4.329 1.00 33.50 161 PRO A CA 1
ATOM 1234 C C . PRO A 1 161 ? 4.203 23.447 4.096 1.00 33.50 161 PRO A C 1
ATOM 1236 O O . PRO A 1 161 ? 4.767 24.060 5.009 1.00 33.50 161 PRO A O 1
ATOM 1239 N N . LEU A 1 162 ? 4.059 23.961 2.874 1.00 40.16 162 LEU A N 1
ATOM 1240 C CA . LEU A 1 162 ? 4.356 25.358 2.555 1.00 40.16 162 LEU A CA 1
ATOM 1241 C C . LEU A 1 162 ? 3.304 26.274 3.209 1.00 40.16 162 LEU A C 1
ATOM 1243 O O . LEU A 1 162 ? 2.122 25.925 3.201 1.00 40.16 162 LEU A O 1
ATOM 1247 N N . PRO A 1 163 ? 3.686 27.448 3.744 1.00 35.50 163 PRO A N 1
ATOM 1248 C CA . PRO A 1 163 ? 2.711 28.450 4.138 1.00 35.50 163 PRO A CA 1
ATOM 1249 C C . PRO A 1 163 ? 2.064 29.048 2.884 1.00 35.50 163 PRO A C 1
ATOM 1251 O O . PRO A 1 163 ? 2.752 29.413 1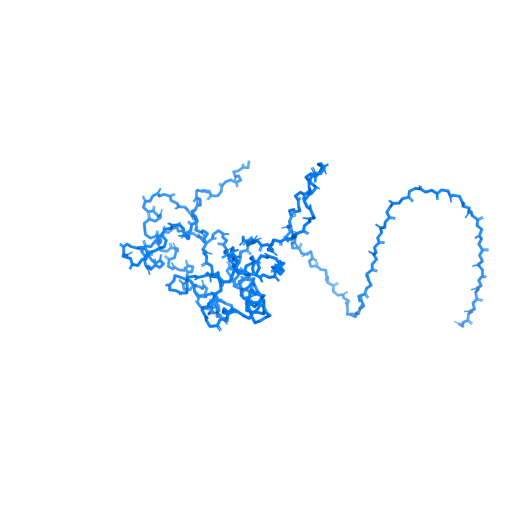.931 1.00 35.50 163 PRO A O 1
ATOM 1254 N N . SER A 1 164 ? 0.738 29.162 2.892 1.00 38.22 164 SER A N 1
ATOM 1255 C CA . SER A 1 164 ? -0.019 29.906 1.887 1.00 38.22 164 SER A CA 1
ATOM 1256 C C . SER A 1 164 ? 0.375 31.382 1.928 1.00 38.22 164 SER A C 1
ATOM 1258 O O . SER A 1 164 ? 0.235 32.019 2.975 1.00 38.22 164 SER A O 1
ATOM 1260 N N . TRP A 1 165 ? 0.819 31.935 0.798 1.00 30.39 165 TRP A N 1
ATOM 1261 C CA . TRP A 1 165 ? 1.009 33.376 0.641 1.00 30.39 165 TRP A CA 1
ATOM 1262 C C . TRP A 1 165 ? 0.117 33.907 -0.490 1.00 30.39 165 TRP A C 1
ATOM 1264 O O . TRP A 1 165 ? 0.048 33.271 -1.546 1.00 30.39 165 TRP A O 1
ATOM 1274 N N . PRO A 1 166 ? -0.621 35.012 -0.270 1.00 34.50 166 PRO A N 1
ATOM 1275 C CA . PRO A 1 166 ? -1.601 35.506 -1.220 1.00 34.50 166 PRO A CA 1
ATOM 1276 C C . PRO A 1 166 ? -0.930 36.387 -2.278 1.00 34.50 166 PRO A C 1
ATOM 1278 O O . PRO A 1 166 ? -0.173 37.293 -1.948 1.00 34.50 166 PRO A O 1
ATOM 1281 N N . GLY A 1 167 ? -1.279 36.149 -3.542 1.00 37.47 167 GLY A N 1
ATOM 1282 C CA . GLY A 1 167 ? -1.156 37.138 -4.612 1.00 37.47 167 GLY A CA 1
ATOM 1283 C C . GLY A 1 167 ? 0.260 37.446 -5.102 1.00 37.47 167 GLY A C 1
ATOM 1284 O O . GLY A 1 167 ? 0.882 38.387 -4.637 1.00 37.47 167 GLY A O 1
ATOM 1285 N N . ALA A 1 168 ? 0.707 36.740 -6.140 1.00 33.31 168 ALA A N 1
ATOM 1286 C CA . ALA A 1 168 ? 1.447 37.332 -7.260 1.00 33.31 168 ALA A CA 1
ATOM 1287 C C . ALA A 1 168 ? 1.620 36.272 -8.352 1.00 33.31 168 ALA A C 1
ATOM 1289 O O . ALA A 1 168 ? 2.250 35.234 -8.148 1.00 33.31 168 ALA A O 1
ATOM 1290 N N . GLY A 1 169 ? 1.029 36.525 -9.517 1.00 34.41 169 GLY A N 1
ATOM 1291 C CA . GLY A 1 169 ? 1.271 35.734 -10.711 1.00 34.41 169 GLY A CA 1
ATOM 1292 C C . GLY A 1 169 ? 2.711 35.879 -11.204 1.00 34.41 169 GLY A C 1
ATOM 1293 O O . GLY A 1 169 ? 3.285 36.962 -11.176 1.00 34.41 169 GLY A O 1
ATOM 1294 N N . GLY A 1 170 ? 3.249 34.785 -11.740 1.00 31.42 170 GLY A N 1
ATOM 1295 C CA . GLY A 1 170 ? 4.326 34.838 -12.725 1.00 31.42 170 GLY A CA 1
ATOM 1296 C C . GLY A 1 170 ? 5.720 34.388 -12.273 1.00 31.42 170 GLY A C 1
ATOM 1297 O O . GLY A 1 170 ? 6.477 35.155 -11.699 1.00 31.42 170 GLY A O 1
ATOM 1298 N N . ARG A 1 171 ? 6.078 33.209 -12.801 1.00 33.19 171 ARG A N 1
ATOM 1299 C CA . ARG A 1 171 ? 7.371 32.816 -13.400 1.00 33.19 171 ARG A CA 1
ATOM 1300 C C . ARG A 1 171 ? 8.591 32.496 -12.520 1.00 33.19 171 ARG A C 1
ATOM 1302 O O . ARG A 1 171 ? 8.937 33.173 -11.567 1.00 33.19 171 ARG A O 1
ATOM 1309 N N . CYS A 1 172 ? 9.350 31.574 -13.121 1.00 27.00 172 CYS A N 1
ATOM 1310 C CA . CYS A 1 172 ? 10.808 31.461 -13.137 1.00 27.00 172 CYS A CA 1
ATOM 1311 C C . CYS A 1 172 ? 11.438 30.568 -12.062 1.00 27.00 172 CYS A C 1
ATOM 1313 O O . CYS A 1 172 ? 11.525 30.911 -10.889 1.00 27.00 172 CYS A O 1
ATOM 1315 N N . TRP A 1 173 ? 11.936 29.419 -12.521 1.00 25.50 173 TRP A N 1
ATOM 1316 C CA . TRP A 1 173 ? 12.836 28.552 -11.775 1.00 25.50 173 TRP A CA 1
ATOM 1317 C C . TRP A 1 173 ? 14.258 29.096 -11.903 1.00 25.50 173 TRP A C 1
ATOM 1319 O O . TRP A 1 173 ? 14.811 29.122 -13.001 1.00 25.50 173 TRP A O 1
ATOM 1329 N N . THR A 1 174 ? 14.870 29.485 -10.788 1.00 29.53 174 THR A N 1
ATOM 1330 C CA . THR A 1 174 ? 16.324 29.644 -10.695 1.00 29.53 174 THR A CA 1
ATOM 1331 C C . THR A 1 174 ? 16.850 28.700 -9.618 1.00 29.53 174 THR A C 1
ATOM 1333 O O . THR A 1 174 ? 16.442 28.738 -8.460 1.00 29.53 174 THR A O 1
ATOM 1336 N N . SER A 1 175 ? 17.743 27.794 -10.012 1.00 28.12 175 SER A N 1
ATOM 1337 C CA . SER A 1 175 ? 18.494 26.939 -9.095 1.00 28.12 175 SER A CA 1
ATOM 1338 C C . SER A 1 175 ? 19.733 27.696 -8.621 1.00 28.12 175 SER A C 1
ATOM 1340 O O . SER A 1 175 ? 20.628 27.958 -9.425 1.00 28.12 175 SER A O 1
ATOM 1342 N N . SER A 1 176 ? 19.811 28.036 -7.334 1.00 29.28 176 SER A N 1
ATOM 1343 C CA . SER A 1 176 ? 21.053 28.503 -6.714 1.00 29.28 176 SER A CA 1
ATOM 1344 C C . SER A 1 176 ? 21.612 27.421 -5.788 1.00 29.28 176 SER A C 1
ATOM 1346 O O . SER A 1 176 ? 20.968 26.959 -4.849 1.00 29.28 176 SER A O 1
ATOM 1348 N N . THR A 1 177 ? 22.834 26.986 -6.086 1.00 30.05 177 THR A N 1
ATOM 1349 C CA . THR A 1 177 ? 23.603 26.042 -5.271 1.00 30.05 177 THR A CA 1
ATOM 1350 C C . THR A 1 177 ? 24.631 26.853 -4.489 1.00 30.05 177 THR A C 1
ATOM 1352 O O . THR A 1 177 ? 25.659 27.239 -5.043 1.00 30.05 177 THR A O 1
ATOM 1355 N N . SER A 1 178 ? 24.386 27.148 -3.211 1.00 30.47 178 SER A N 1
ATOM 1356 C CA . SER A 1 178 ? 25.395 27.791 -2.363 1.00 30.47 178 SER A CA 1
ATOM 1357 C C . SER A 1 178 ? 26.347 26.736 -1.784 1.00 30.47 178 SER A C 1
ATOM 1359 O O . SER A 1 178 ? 26.023 25.987 -0.866 1.00 30.47 178 SER A O 1
ATOM 1361 N N . ARG A 1 179 ? 27.559 26.663 -2.348 1.00 32.69 179 ARG A N 1
ATOM 1362 C CA . ARG A 1 179 ? 28.714 25.997 -1.728 1.00 32.69 179 ARG A CA 1
ATOM 1363 C C . ARG A 1 179 ? 29.414 27.007 -0.820 1.00 32.69 179 ARG A C 1
ATOM 1365 O O . ARG A 1 179 ? 30.030 27.948 -1.307 1.00 32.69 179 ARG A O 1
ATOM 1372 N N . GLY A 1 180 ? 29.316 26.814 0.492 1.00 28.97 180 GLY A N 1
ATOM 1373 C CA . GLY A 1 180 ? 30.115 27.556 1.464 1.00 28.97 180 GLY A CA 1
ATOM 1374 C C . GLY A 1 180 ? 31.543 27.013 1.520 1.00 28.97 180 GLY A C 1
ATOM 1375 O O . GLY A 1 180 ? 31.752 25.880 1.942 1.00 28.97 180 GLY A O 1
ATOM 1376 N N . SER A 1 181 ? 32.517 27.824 1.111 1.00 30.66 181 SER A N 1
ATOM 1377 C CA . SER A 1 181 ? 33.934 27.645 1.438 1.00 30.66 181 SER A CA 1
ATOM 1378 C C . SER A 1 181 ? 34.578 29.019 1.601 1.00 30.66 181 SER A C 1
ATOM 1380 O O . SER A 1 181 ? 34.615 29.814 0.666 1.00 30.66 181 SER A O 1
ATOM 1382 N N . MET A 1 182 ? 35.069 29.286 2.809 1.00 33.38 182 MET A N 1
ATOM 1383 C CA . MET A 1 182 ? 35.880 30.445 3.185 1.00 33.38 182 MET A CA 1
ATOM 1384 C C . MET A 1 182 ? 37.179 30.487 2.365 1.00 33.38 182 MET A C 1
ATOM 1386 O O . MET A 1 182 ? 38.016 29.598 2.508 1.00 33.38 182 MET A O 1
ATOM 1390 N N . SER A 1 183 ? 37.390 31.538 1.568 1.00 30.84 183 SER A N 1
ATOM 1391 C CA . SER A 1 183 ? 38.730 32.101 1.354 1.00 30.84 183 SER A CA 1
ATOM 1392 C C . SER A 1 183 ? 38.704 33.466 0.658 1.00 30.84 183 SER A C 1
ATOM 1394 O O . SER A 1 183 ? 38.143 33.612 -0.419 1.00 30.84 183 SER A O 1
ATOM 1396 N N . ALA A 1 184 ? 39.368 34.419 1.315 1.00 32.22 184 ALA A N 1
ATOM 1397 C CA . ALA A 1 184 ? 40.119 35.559 0.788 1.00 32.22 184 ALA A CA 1
ATOM 1398 C C . ALA A 1 184 ? 39.459 36.589 -0.165 1.00 32.22 184 ALA A C 1
ATOM 1400 O O . ALA A 1 184 ? 39.289 36.375 -1.357 1.00 32.22 184 ALA A O 1
ATOM 1401 N N . MET A 1 185 ? 39.286 37.799 0.387 1.00 28.72 185 MET A N 1
ATOM 1402 C CA . MET A 1 185 ? 39.931 39.041 -0.081 1.00 28.72 185 MET A CA 1
ATOM 1403 C C . MET A 1 185 ? 39.885 39.361 -1.592 1.00 28.72 185 MET A C 1
ATOM 1405 O O . MET A 1 185 ? 40.726 38.899 -2.356 1.00 28.72 185 MET A O 1
ATOM 1409 N N . ARG A 1 186 ? 39.036 40.325 -1.978 1.00 29.12 186 ARG A N 1
ATOM 1410 C CA . ARG A 1 186 ? 39.442 41.665 -2.472 1.00 29.12 186 ARG A CA 1
ATOM 1411 C C . ARG A 1 186 ? 38.226 42.445 -2.977 1.00 29.12 186 ARG A C 1
ATOM 1413 O O . ARG A 1 186 ? 37.432 41.968 -3.776 1.00 29.12 186 ARG A O 1
ATOM 1420 N N . SER A 1 187 ? 38.118 43.666 -2.477 1.00 34.00 187 SER A N 1
ATOM 1421 C CA . SER A 1 187 ? 37.230 44.732 -2.918 1.00 34.00 187 SER A CA 1
ATOM 1422 C C . SER A 1 187 ? 37.777 45.407 -4.180 1.00 34.00 187 SER A C 1
ATOM 1424 O O . SER A 1 187 ? 38.950 45.772 -4.210 1.00 34.00 187 SER A O 1
ATOM 1426 N N . THR A 1 188 ? 36.936 45.630 -5.195 1.00 32.78 188 THR A N 1
ATOM 1427 C CA . THR A 1 188 ? 36.887 46.877 -5.999 1.00 32.78 188 THR A CA 1
ATOM 1428 C C . THR A 1 188 ? 35.690 46.873 -6.975 1.00 32.78 188 THR A C 1
ATOM 1430 O O . THR A 1 188 ? 35.252 45.796 -7.375 1.00 32.78 188 THR A O 1
ATOM 1433 N N . PRO A 1 189 ? 35.121 48.047 -7.333 1.00 42.62 189 PRO A N 1
ATOM 1434 C CA . PRO A 1 189 ? 33.841 48.174 -8.037 1.00 42.62 189 PRO A CA 1
ATOM 1435 C C . PRO A 1 189 ? 33.983 48.599 -9.515 1.00 42.62 189 PRO A C 1
ATOM 1437 O O . PRO A 1 189 ? 34.919 49.304 -9.879 1.00 42.62 189 PRO A O 1
ATOM 1440 N N . ALA A 1 190 ? 32.983 48.282 -10.340 1.00 34.88 190 ALA A N 1
ATOM 1441 C CA . ALA A 1 190 ? 32.704 48.948 -11.620 1.00 34.88 190 ALA A CA 1
ATOM 1442 C C . ALA A 1 190 ? 31.171 48.991 -11.770 1.00 34.88 190 ALA A C 1
ATOM 1444 O O . ALA A 1 190 ? 30.531 47.949 -11.822 1.00 34.88 190 ALA A O 1
ATOM 1445 N N . LYS A 1 191 ? 30.487 50.119 -11.528 1.00 35.78 191 LYS A N 1
ATOM 1446 C CA . LYS A 1 191 ? 30.234 51.222 -12.476 1.00 35.78 191 LYS A CA 1
ATOM 1447 C C . LYS A 1 191 ? 30.015 50.738 -13.914 1.00 35.78 191 LYS A C 1
ATOM 1449 O O . LYS A 1 191 ? 30.989 50.585 -14.633 1.00 35.78 191 LYS A O 1
ATOM 1454 N N . THR A 1 192 ? 28.751 50.675 -14.331 1.00 35.00 192 THR A N 1
ATOM 1455 C CA . THR A 1 192 ? 28.226 51.571 -15.377 1.00 35.00 192 THR A CA 1
ATOM 1456 C C . THR A 1 192 ? 26.701 51.597 -15.344 1.00 35.00 192 THR A C 1
ATOM 1458 O O . THR A 1 192 ? 26.019 50.580 -15.359 1.00 35.00 192 THR A O 1
ATOM 1461 N N . CYS A 1 193 ? 26.205 52.823 -15.244 1.00 31.14 193 CYS A N 1
ATOM 1462 C CA . CYS A 1 193 ? 24.827 53.240 -15.402 1.00 31.14 193 CYS A CA 1
ATOM 1463 C C . CYS A 1 193 ? 24.549 53.382 -16.905 1.00 31.14 193 CYS A C 1
ATOM 1465 O O . CYS A 1 193 ? 25.396 53.913 -17.627 1.00 31.14 193 CYS A O 1
ATOM 1467 N N . THR A 1 194 ? 23.377 52.982 -17.385 1.00 36.16 194 THR A N 1
ATOM 1468 C CA . THR A 1 194 ? 22.799 53.586 -18.591 1.00 36.16 194 THR A CA 1
ATOM 1469 C C . THR A 1 194 ? 21.295 53.661 -18.385 1.00 36.16 194 THR A C 1
ATOM 1471 O O . THR A 1 194 ? 20.632 52.643 -18.207 1.00 36.16 194 THR A O 1
ATOM 1474 N N . MET A 1 195 ? 20.819 54.900 -18.296 1.00 35.44 195 MET A N 1
ATOM 1475 C CA . MET A 1 195 ? 19.423 55.284 -18.143 1.00 35.44 195 MET A CA 1
ATOM 1476 C C . MET A 1 195 ? 18.685 55.199 -19.481 1.00 35.44 195 MET A C 1
ATOM 1478 O O . MET A 1 195 ? 19.266 55.497 -20.526 1.00 35.44 195 MET A O 1
ATOM 1482 N N . ALA A 1 196 ? 17.391 54.910 -19.396 1.00 37.00 196 ALA A N 1
ATOM 1483 C CA . ALA A 1 196 ? 16.352 55.790 -19.920 1.00 37.00 196 ALA A CA 1
ATOM 1484 C C . ALA A 1 196 ? 15.321 55.995 -18.802 1.00 37.00 196 ALA A C 1
ATOM 1486 O O . ALA A 1 196 ? 15.072 55.005 -18.074 1.00 37.00 196 ALA A O 1
#

=== Feature glossary ===
Legend for the data blocks above and below:

— What the protein is —

The amino-acid sequence is the protein's primary structure: the linear order of residues from the N-terminus to the C-terminus, written in one-letter code. Everything else here — the 3D coordinates, the secondary structure, the domain annotations — is ultimately a consequence of this string.

Functional annotations link the protein to curated databases. InterPro entries identify conserved domains and families by matching the sequence against member-database signatures (Pfam, PROSITE, CDD, …). Gene Ontology (GO) terms describe molecular function, biological process, and cellular component in a controlled vocabulary. CATH places the structure in a hierarchical fold classification (Class/Architecture/Topology/Homologous-superfamily). The organism is the source species.

— Where its atoms are —

Atomic coordinates in PDBx/mmCIF format — the same representation the Protein Data Bank distributes. Each line of the _atom_site loop places one backbone atom in Cartesian space (units: ångströms, origin: arbitrary).

The six renders are orthographic views along the three Cartesian axes in both directions. Representation (cartoon, sticks, or surface) and color scheme (sequence-rainbow or by-chain) vary across proteins so the training set covers all the common visualization conventions.

— Local backbone conformation —

Eight-state secondary structure (DSSP): H is the canonical α-helix, G the tighter 3₁₀-helix, I the wider π-helix; E/B are β-structure, T and S are turns and bends, and '-' is everything else. DSSP derives these from the pattern of main-chain N–H···O=C hydrogen bonds, not from the sequence.

Three-state secondary structure (P-SEA) collapses the eight DSSP classes into helix (a), strand (b), and coil (c). P-SEA assigns these from Cα geometry alone — distances and angles — without requiring backbone oxygens, so it works on any Cα trace.

φ (phi) and ψ (psi) are the two rotatable backbone dihedrals per residue: φ is the C(i-1)–N–Cα–C torsion, ψ is the N–Cα–C–N(i+1) torsion, both in degrees on (−180°, 180°]. α-helical residues cluster near (−60°, −45°); β-strand residues near (−120°, +130°). A Ramachandran plot is simply a scatter of (φ, ψ) for every residue.

— Global shape and packing —

The geometric summary reports three shape descriptors. Rg (radius of gyration) measures how spread out the Cα atoms are about their centre of mass; compact globular proteins have small Rg, elongated or unfolded ones large. Cα contacts (<8 Å, |i−j|>4) count long-range residue pairs in spatial proximity — high for tightly packed folds, near zero for rods or random coil. The bounding-box extents give the protein's footprint along x, y, z in Å.

SASA measures how much of the protein is reachable by solvent. It is computed by rolling a water-sized probe over the atomic surface and summing the exposed area (Å²). Per-residue SASA distinguishes core (buried, low SASA) from surface (exposed, high SASA) residues; total SASA is a whole-molecule size measure.

Plot images: a contact map (which residues are close in 3D, as an N×N binary image), a Ramachandran scatter (backbone torsion angles, revealing secondary-structure composition at a glance), and — for AlphaFold structures — a PAE heatmap (pairwise prediction confidence).

— Structural neighborhood —

A 3Di character summarizes, for each residue, the relative orientation of the Cα frame of its nearest spatial neighbor. Because it encodes fold topology rather than chemistry, 3Di alignments detect remote structural similarity that sequence alignment misses.

The Foldseek neighbor list gives the closest experimentally determined structures in the PDB, ranked by structural alignment. TM-score near 1 means near-identical fold; near 0.3 means only rough topology match. This is how one finds what a novel AlphaFold prediction most resembles in the solved-structure universe.

— Confidence and disorder —

For AlphaFold models, the B-factor field carries pLDDT — the model's own estimate of local accuracy on a 0–100 scale. Regions with pLDDT<50 should be treated as essentially unmodeled; they often correspond to intrinsically disordered segments.

Crystallographic B-factors measure how much each atom's electron density is smeared out, in Å². They rise in mobile loops and surface residues and fall in the buried interior. In AlphaFold models this column is repurposed to hold pLDDT instead.

Predicted Aligned Error (PAE) is an AlphaFold confidence matrix: entry (i, j) is the expected error in the position of residue j, in ångströms, when the prediction is superimposed on the true structure at residue i. Low PAE within a block of residues means that block is internally rigid and well-predicted; high PAE between two blocks means their relative placement is uncertain even if each block individually is confident.